Protein 1H3D (pdb70)

Foldseek 3Di:
DAAEEEEALDDFCVVVVVVLVVLLVWAWDSPDPDAWTATPPHRYIYGHHHLLCFLVCQQVVVHFKYKHKPLSNVLVCQVVVVVVDHRDWAFPWFADADKWFKFKKAFPPDDDDDDLVQAAWEEEEQRVRLVCVQVVVVVGDYHYHYDNDPRLVCCVPVNTRIYIGIDDPQVSQVVSRMGTDGTRGIMGITMMGHDDDDDDVNVVVVVSSSQSSVFQRQLQAKWKKKWACPPPCNPVLCVLAVQVPDWDQDDCHIITMGSHDDDPVSVVVCVVVPIPDMDIHHGRTDHD

Structure (mmCIF, N/CA/C/O backbone):
data_1H3D
#
_entry.id   1H3D
#
_cell.length_a   133.645
_cell.length_b   133.645
_cell.length_c   114.118
_cell.angle_alpha   90.00
_cell.angle_beta   90.00
_cell.angle_gamma   120.00
#
_symmetry.space_group_name_H-M   'H 3 2'
#
loop_
_entity.id
_entity.type
_entity.pdbx_description
1 polymer ATP-PHOSPHORIBOSYLTRANSFERASE
2 non-polymer 'ADENOSINE MONOPHOSPHATE'
3 non-polymer 'L(+)-TARTARIC ACID'
#
loop_
_atom_site.group_PDB
_atom_site.id
_atom_site.type_symbol
_atom_site.label_atom_id
_atom_site.label_alt_id
_atom_site.label_comp_id
_atom_site.label_asym_id
_atom_site.label_entity_id
_atom_site.label_seq_id
_atom_site.pdbx_PDB_ins_code
_atom_site.Cartn_x
_atom_site.Cartn_y
_atom_site.Cartn_z
_atom_site.occupancy
_atom_site.B_iso_or_equiv
_atom_site.auth_seq_id
_atom_site.auth_comp_id
_atom_site.auth_asym_id
_atom_site.auth_atom_id
_atom_site.pdbx_PDB_model_num
ATOM 1 N N . THR A 1 5 ? 36.507 13.091 55.706 1.00 53.90 5 THR A N 1
ATOM 2 C CA . THR A 1 5 ? 37.972 12.934 55.513 1.00 53.78 5 THR A CA 1
ATOM 3 C C . THR A 1 5 ? 38.776 13.778 56.519 1.00 53.10 5 THR A C 1
ATOM 4 O O . THR A 1 5 ? 38.425 13.869 57.687 1.00 53.49 5 THR A O 1
ATOM 8 N N . ARG A 1 6 ? 39.861 14.388 56.067 1.00 51.87 6 ARG A N 1
ATOM 9 C CA . ARG A 1 6 ? 40.660 15.219 56.941 1.00 50.60 6 ARG A CA 1
ATOM 10 C C . ARG A 1 6 ? 40.426 16.720 56.700 1.00 49.96 6 ARG A C 1
ATOM 11 O O . ARG A 1 6 ? 39.681 17.114 55.803 1.00 49.35 6 ARG A O 1
ATOM 19 N N . LEU A 1 7 ? 41.082 17.539 57.518 1.00 49.10 7 LEU A N 1
ATOM 20 C CA . LEU A 1 7 ? 40.943 18.989 57.497 1.00 48.55 7 LEU A CA 1
ATOM 21 C C . LEU A 1 7 ? 41.371 19.631 56.180 1.00 48.01 7 LEU A C 1
ATOM 22 O O . LEU A 1 7 ? 42.420 19.285 55.625 1.00 48.28 7 LEU A O 1
ATOM 27 N N . ARG A 1 8 ? 40.569 20.588 55.717 1.00 46.61 8 ARG A N 1
ATOM 28 C CA . ARG A 1 8 ? 40.761 21.258 54.437 1.00 45.47 8 ARG A CA 1
ATOM 29 C C . ARG A 1 8 ? 40.863 22.792 54.573 1.00 45.10 8 ARG A C 1
ATOM 30 O O . ARG A 1 8 ? 39.852 23.471 54.841 1.00 45.08 8 ARG A O 1
ATOM 38 N N . ILE A 1 9 ? 42.054 23.345 54.351 1.00 44.14 9 ILE A N 1
ATOM 39 C CA . ILE A 1 9 ? 42.249 24.785 54.482 1.00 42.89 9 ILE A CA 1
ATOM 40 C C . ILE A 1 9 ? 42.601 25.434 53.155 1.00 42.49 9 ILE A C 1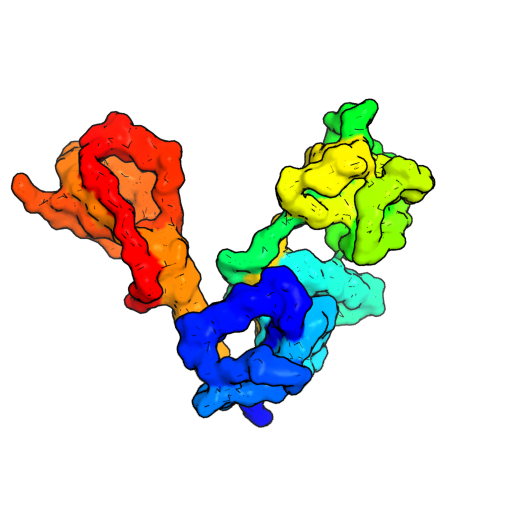
ATOM 41 O O . ILE A 1 9 ? 43.614 25.073 52.532 1.00 42.30 9 ILE A O 1
ATOM 46 N N . ALA A 1 10 ? 41.784 26.409 52.751 1.00 40.96 10 ALA A N 1
ATOM 47 C CA . ALA A 1 10 ? 41.968 27.127 51.498 1.00 40.28 10 ALA A CA 1
ATOM 48 C C . ALA A 1 10 ? 42.907 28.305 51.581 1.00 39.52 10 ALA A C 1
ATOM 49 O O . ALA A 1 10 ? 42.740 29.131 52.419 1.00 39.14 10 ALA A O 1
ATOM 51 N N . MET A 1 11 ? 43.887 28.404 50.693 1.00 39.63 11 MET A N 1
ATOM 52 C CA . MET A 1 11 ? 44.756 29.597 50.703 1.00 41.04 11 MET A CA 1
ATOM 53 C C . MET A 1 11 ? 45.146 30.077 49.294 1.00 39.74 11 MET A C 1
ATOM 54 O O . MET A 1 11 ? 45.161 29.294 48.356 1.00 38.57 11 MET A O 1
ATOM 59 N N . GLN A 1 12 ? 45.445 31.369 49.176 1.00 39.62 12 GLN A N 1
ATOM 60 C CA . GLN A 1 12 ? 45.760 31.974 47.876 1.00 40.26 12 GLN A CA 1
ATOM 61 C C . GLN A 1 12 ? 46.944 31.306 47.245 1.00 40.12 12 GLN A C 1
ATOM 62 O O . GLN A 1 12 ? 47.948 31.131 47.882 1.00 40.33 12 GLN A O 1
ATOM 68 N N . LYS A 1 13 ? 46.823 30.916 45.989 1.00 40.70 13 LYS A N 1
ATOM 69 C CA . LYS A 1 13 ? 47.949 30.238 45.365 1.00 41.25 13 LYS A CA 1
ATOM 70 C C . LYS A 1 13 ? 49.104 31.193 45.082 1.00 41.34 13 LYS A C 1
ATOM 71 O O . LYS A 1 13 ? 50.205 30.899 45.318 1.00 40.15 13 LYS A O 1
ATOM 77 N N . SER A 1 14 ? 48.817 32.394 44.637 1.00 43.65 14 SER A N 1
ATOM 78 C CA . SER A 1 14 ? 49.887 33.287 44.308 1.00 43.72 14 SER A CA 1
ATOM 79 C C . SER A 1 14 ? 49.352 34.706 44.340 1.00 43.96 14 SER A C 1
ATOM 80 O O . SER A 1 14 ? 48.426 35.048 43.646 1.00 43.99 14 SER A O 1
ATOM 83 N N . GLY A 1 15 ? 49.945 35.535 45.170 1.00 44.75 15 GLY A N 1
ATOM 84 C CA . GLY A 1 15 ? 49.569 36.932 45.212 1.00 45.54 15 GLY A CA 1
ATOM 85 C C . GLY A 1 15 ? 50.003 37.635 46.487 1.00 46.25 15 GLY A C 1
ATOM 86 O O . GLY A 1 15 ? 51.080 37.417 47.046 1.00 44.82 15 GLY A O 1
ATOM 87 N N . ARG A 1 16 ? 49.119 38.467 47.001 1.00 47.41 16 ARG A N 1
ATOM 88 C CA . ARG A 1 16 ? 49.526 39.227 48.151 1.00 48.12 16 ARG A CA 1
ATOM 89 C C . ARG A 1 16 ? 49.545 38.497 49.495 1.00 48.20 16 ARG A C 1
ATOM 90 O O . ARG A 1 16 ? 50.396 38.786 50.309 1.00 50.11 16 ARG A O 1
ATOM 98 N N . LEU A 1 17 ? 48.731 37.476 49.677 1.00 47.28 17 LEU A N 1
ATOM 99 C CA . LEU A 1 17 ? 48.684 36.777 50.949 1.00 47.05 17 LEU A CA 1
ATOM 100 C C . LEU A 1 17 ? 49.414 35.432 50.976 1.00 46.16 17 LEU A C 1
ATOM 101 O O . LEU A 1 17 ? 49.594 34.848 52.037 1.00 45.37 17 LEU A O 1
ATOM 106 N N . SER A 1 18 ? 49.757 34.905 49.809 1.00 46.01 18 SER A N 1
ATOM 107 C CA . SER A 1 18 ? 50.404 33.586 49.720 1.00 45.47 18 SER A CA 1
ATOM 108 C C . SER A 1 18 ? 51.662 33.442 50.529 1.00 44.48 18 SER A C 1
ATOM 109 O O . SER A 1 18 ? 51.780 32.521 51.340 1.00 44.61 18 SER A O 1
ATOM 112 N N . ASP A 1 19 ? 52.634 34.304 50.324 1.00 43.69 19 ASP A N 1
ATOM 113 C CA . ASP A 1 19 ? 53.808 34.118 51.160 1.00 42.92 19 ASP A CA 1
ATOM 114 C C . ASP A 1 19 ? 53.435 34.141 52.634 1.00 41.97 19 ASP A C 1
ATOM 115 O O . ASP A 1 19 ? 53.788 33.226 53.361 1.00 43.24 19 ASP A O 1
ATOM 120 N N . ASP A 1 20 ? 52.681 35.126 53.094 1.00 40.47 20 ASP A N 1
ATOM 121 C CA . ASP A 1 20 ? 52.344 35.146 54.514 1.00 39.50 20 ASP A CA 1
ATOM 122 C C . ASP A 1 20 ? 51.510 33.965 54.989 1.00 39.65 20 ASP A C 1
ATOM 123 O O . ASP A 1 20 ? 51.640 33.514 56.096 1.00 39.96 20 ASP A O 1
ATOM 128 N N . SER A 1 21 ? 50.604 33.470 54.185 1.00 40.06 21 SER A N 1
ATOM 129 C CA . SER A 1 21 ? 49.850 32.349 54.644 1.00 40.07 21 SER A CA 1
ATOM 130 C C . SER A 1 21 ? 50.744 31.164 54.669 1.00 41.60 21 SER A C 1
ATOM 131 O O . SER A 1 21 ? 50.656 30.356 55.570 1.00 42.29 21 SER A O 1
ATOM 134 N N . ARG A 1 22 ? 51.574 31.007 53.652 1.00 42.83 22 ARG A N 1
ATOM 135 C CA . ARG A 1 22 ? 52.427 29.847 53.635 1.00 44.41 22 ARG A CA 1
ATOM 136 C C . ARG A 1 22 ? 53.225 29.913 54.909 1.00 45.00 22 ARG A C 1
ATOM 137 O O . ARG A 1 22 ? 53.398 28.937 55.621 1.00 45.99 22 ARG A O 1
ATOM 139 N N . GLU A 1 23 ? 53.724 31.086 55.214 1.00 45.15 23 GLU A N 1
ATOM 140 C CA . GLU A 1 23 ? 54.540 31.195 56.388 1.00 45.65 23 GLU A CA 1
ATOM 141 C C . GLU A 1 23 ? 53.891 30.899 57.757 1.00 46.04 23 GLU A C 1
ATOM 142 O O . GLU A 1 23 ? 54.541 30.346 58.646 1.00 46.23 23 GLU A O 1
ATOM 148 N N . LEU A 1 24 ? 52.649 31.321 57.958 1.00 46.08 24 LEU A N 1
ATOM 149 C CA . LEU A 1 24 ? 51.990 31.091 59.211 1.00 46.56 24 LEU A CA 1
ATOM 150 C C . LEU A 1 24 ? 51.949 29.617 59.513 1.00 47.34 24 LEU A C 1
ATOM 151 O O . LEU A 1 24 ? 52.349 29.183 60.580 1.00 47.55 24 LEU A O 1
ATOM 156 N N . LEU A 1 25 ? 51.494 28.822 58.568 1.00 48.07 25 LEU A N 1
ATOM 157 C CA . LEU A 1 25 ? 51.262 27.428 58.901 1.00 48.94 25 LEU A CA 1
ATOM 158 C C . LEU A 1 25 ? 52.539 26.715 59.192 1.00 49.22 25 LEU A C 1
ATOM 159 O O . LEU A 1 25 ? 52.576 25.816 60.021 1.00 49.13 25 LEU A O 1
ATOM 164 N N . ALA A 1 26 ? 53.582 27.100 58.476 1.00 50.08 26 ALA A N 1
ATOM 165 C CA . ALA A 1 26 ? 54.901 26.562 58.751 1.00 50.75 26 ALA A CA 1
ATOM 166 C C . ALA A 1 26 ? 55.179 26.905 60.193 1.00 51.28 26 ALA A C 1
ATOM 167 O O . ALA A 1 26 ? 55.377 26.030 61.019 1.00 51.77 26 ALA A O 1
ATOM 169 N N . ARG A 1 27 ? 55.133 28.194 60.496 1.00 52.18 27 ARG A N 1
ATOM 170 C CA . ARG A 1 27 ? 55.359 28.674 61.843 1.00 52.57 27 ARG A CA 1
ATOM 171 C C . ARG A 1 27 ? 54.450 27.988 62.845 1.00 52.79 27 ARG A C 1
ATOM 172 O O . ARG A 1 27 ? 54.757 27.943 64.014 1.00 52.85 27 ARG A O 1
ATOM 180 N N . CYS A 1 28 ? 53.333 27.436 62.404 1.00 53.42 28 CYS A N 1
ATOM 181 C CA . CYS A 1 28 ? 52.470 26.750 63.352 1.00 54.23 28 CYS A CA 1
ATOM 182 C C . CYS A 1 28 ? 52.831 25.297 63.443 1.00 54.69 28 CYS A C 1
ATOM 183 O O . CYS A 1 28 ? 52.187 24.531 64.161 1.00 54.59 28 CYS A O 1
ATOM 186 N N . GLY A 1 29 ? 53.874 24.925 62.714 1.00 55.23 29 GLY A N 1
ATOM 187 C CA . GLY A 1 29 ? 54.365 23.571 62.752 1.00 56.13 29 GLY A CA 1
ATOM 188 C C . GLY A 1 29 ? 53.682 22.729 61.721 1.00 56.83 29 GLY A C 1
ATOM 189 O O . GLY A 1 29 ? 53.256 21.624 61.990 1.00 57.04 29 GLY A O 1
ATOM 190 N N . ILE A 1 30 ? 53.587 23.259 60.518 1.00 57.93 30 ILE A N 1
ATOM 191 C CA . ILE A 1 30 ? 52.943 22.539 59.435 1.00 58.78 30 ILE A CA 1
ATOM 192 C C . ILE A 1 30 ? 53.884 22.174 58.273 1.00 60.10 30 ILE A C 1
ATOM 193 O O . ILE A 1 30 ? 54.225 22.995 57.412 1.00 59.93 30 ILE A O 1
ATOM 198 N N . LYS A 1 31 ? 54.310 20.924 58.259 1.00 61.78 31 LYS A N 1
ATOM 199 C CA . LYS A 1 31 ? 55.182 20.480 57.202 1.00 63.88 31 LYS A CA 1
ATOM 200 C C . LYS A 1 31 ? 54.337 20.212 55.967 1.00 65.28 31 LYS A C 1
ATOM 201 O O . LYS A 1 31 ? 53.333 19.502 56.026 1.00 65.33 31 LYS A O 1
ATOM 203 N N . ILE A 1 32 ? 54.740 20.800 54.850 1.00 67.03 32 ILE A N 1
ATOM 204 C CA . ILE A 1 32 ? 54.026 20.617 53.607 1.00 68.90 32 ILE A CA 1
ATOM 205 C C . ILE A 1 32 ? 54.836 21.250 52.491 1.00 70.07 32 ILE A C 1
ATOM 206 O O . ILE A 1 32 ? 55.516 22.244 52.713 1.00 70.05 32 ILE A O 1
ATOM 211 N N . ASN A 1 33 ? 54.748 20.694 51.288 1.00 71.80 33 ASN A N 1
ATOM 212 C CA . ASN A 1 33 ? 55.509 21.215 50.157 1.00 73.67 33 ASN A CA 1
ATOM 213 C C . ASN A 1 33 ? 54.665 22.115 49.248 1.00 75.38 33 ASN A C 1
ATOM 214 O O . ASN A 1 33 ? 53.596 21.708 48.790 1.00 75.70 33 ASN A O 1
ATOM 219 N N . LEU A 1 34 ? 55.140 23.335 48.990 1.00 77.29 34 LEU A N 1
ATOM 220 C CA . LEU A 1 34 ? 54.442 24.241 48.069 1.00 79.43 34 LEU A CA 1
ATOM 221 C C . LEU A 1 34 ? 55.251 24.516 46.812 1.00 80.15 34 LEU A C 1
ATOM 222 O O . LEU A 1 34 ? 54.896 25.378 45.995 1.00 80.74 34 LEU A O 1
ATOM 227 N N . HIS A 1 35 ? 56.343 23.785 46.668 1.00 80.62 35 HIS A N 1
ATOM 228 C CA . HIS A 1 35 ? 57.153 23.878 45.471 1.00 81.06 35 HIS A CA 1
ATOM 229 C C . HIS A 1 35 ? 56.834 22.625 44.673 1.00 79.66 35 HIS A C 1
ATOM 230 O O . HIS A 1 35 ? 57.446 21.563 44.778 1.00 79.85 35 HIS A O 1
ATOM 237 N N . THR A 1 36 ? 55.766 22.820 43.909 1.00 78.04 36 THR A N 1
ATOM 238 C CA . THR A 1 36 ? 55.011 21.803 43.219 1.00 75.99 36 THR A CA 1
ATOM 239 C C . THR A 1 36 ? 54.016 22.591 42.380 1.00 74.86 36 THR A C 1
ATOM 240 O O . THR A 1 36 ? 53.708 23.748 42.687 1.00 74.72 36 THR A O 1
ATOM 244 N N . GLN A 1 37 ? 53.493 21.989 41.325 1.00 72.98 37 GLN A N 1
ATOM 245 C CA . GLN A 1 37 ? 52.525 22.706 40.514 1.00 70.94 37 GLN A CA 1
ATOM 246 C C . GLN A 1 37 ? 51.143 22.208 40.899 1.00 68.94 37 GLN A C 1
ATOM 247 O O . GLN A 1 37 ? 50.114 22.706 40.435 1.00 68.63 37 GLN A O 1
ATOM 253 N N . ARG A 1 38 ? 51.154 21.234 41.798 1.00 66.37 38 ARG A N 1
ATOM 254 C CA . ARG A 1 38 ? 49.948 20.607 42.259 1.00 64.30 38 ARG A CA 1
ATOM 255 C C . ARG A 1 38 ? 49.219 21.540 43.189 1.00 62.65 38 ARG A C 1
ATOM 256 O O . ARG A 1 38 ? 49.830 22.268 43.976 1.00 62.00 38 ARG A O 1
ATOM 264 N N . LEU A 1 39 ? 47.898 21.508 43.120 1.00 60.63 39 LEU A N 1
ATOM 265 C CA . LEU A 1 39 ? 47.134 22.504 43.839 1.00 58.60 39 LEU A CA 1
ATOM 266 C C . LEU A 1 39 ? 46.429 22.057 45.098 1.00 57.88 39 LEU A C 1
ATOM 267 O O . LEU A 1 39 ? 45.983 22.889 45.862 1.00 57.82 39 LEU A O 1
ATOM 272 N N . ILE A 1 40 ? 46.371 20.757 45.349 1.00 57.23 40 ILE A N 1
ATOM 273 C CA . ILE A 1 40 ? 45.750 20.281 46.571 1.00 56.57 40 ILE A CA 1
ATOM 274 C C . ILE A 1 40 ? 46.698 19.445 47.410 1.00 56.57 40 ILE A C 1
ATOM 275 O O . ILE A 1 40 ? 46.592 18.234 47.436 1.00 57.19 40 ILE A O 1
ATOM 280 N N . ALA A 1 41 ? 47.595 20.095 48.142 1.00 56.27 41 ALA A N 1
ATOM 281 C CA . ALA A 1 41 ? 48.652 19.403 48.886 1.00 55.71 41 ALA A CA 1
ATOM 282 C C . ALA A 1 41 ? 48.305 18.834 50.252 1.00 55.69 41 ALA A C 1
ATOM 283 O O . ALA A 1 41 ? 47.725 19.515 51.082 1.00 55.15 41 ALA A O 1
ATOM 285 N N . MET A 1 42 ? 48.725 17.589 50.487 1.00 56.29 42 MET A N 1
ATOM 286 C CA . MET A 1 42 ? 48.593 16.944 51.792 1.00 56.20 42 MET A CA 1
ATOM 287 C C . MET A 1 42 ? 49.786 17.315 52.643 1.00 55.71 42 MET A C 1
ATOM 288 O O . MET A 1 42 ? 50.909 17.300 52.160 1.00 55.74 42 MET A O 1
ATOM 293 N N . ALA A 1 43 ? 49.541 17.653 53.904 1.00 55.64 43 ALA A N 1
ATOM 294 C CA . ALA A 1 43 ? 50.594 18.047 54.835 1.00 55.56 43 ALA A CA 1
ATOM 295 C C . ALA A 1 43 ? 51.286 16.800 55.324 1.00 56.01 43 ALA A C 1
ATOM 296 O O . ALA A 1 43 ? 50.628 15.845 55.738 1.00 55.92 43 ALA A O 1
ATOM 298 N N . GLU A 1 44 ? 52.617 16.830 55.308 1.00 56.54 44 GLU A N 1
ATOM 299 C CA . GLU A 1 44 ? 53.450 15.647 55.578 1.00 56.94 44 GLU A CA 1
ATOM 300 C C . GLU A 1 44 ? 53.317 14.919 56.926 1.00 56.46 44 GLU A C 1
ATOM 301 O O . GLU A 1 44 ? 53.891 13.856 57.098 1.00 56.29 44 GLU A O 1
ATOM 307 N N . ASN A 1 45 ? 52.556 15.470 57.862 1.00 56.12 45 ASN A N 1
ATOM 308 C CA . ASN A 1 45 ? 52.356 14.810 59.150 1.00 55.81 45 ASN A CA 1
ATOM 309 C C . ASN A 1 45 ? 50.948 14.959 59.693 1.00 55.01 45 ASN A C 1
ATOM 310 O O . ASN A 1 45 ? 50.244 13.965 59.898 1.00 55.15 45 ASN A O 1
ATOM 315 N N . MET A 1 46 ? 50.551 16.207 59.938 1.00 53.54 46 MET A N 1
ATOM 316 C CA . MET A 1 46 ? 49.231 16.499 60.432 1.00 51.62 46 MET A CA 1
ATOM 317 C C . MET A 1 46 ? 48.287 16.143 59.315 1.00 50.03 46 MET A C 1
ATOM 318 O O . MET A 1 46 ? 48.628 16.272 58.146 1.00 50.09 46 MET A O 1
ATOM 323 N N . PRO A 1 47 ? 47.093 15.699 59.655 1.00 48.38 47 PRO A N 1
ATOM 324 C CA . PRO A 1 47 ? 46.153 15.251 58.631 1.00 47.22 47 PRO A CA 1
ATOM 325 C C . PRO A 1 47 ? 45.520 16.465 57.978 1.00 45.89 47 PRO A C 1
ATOM 326 O O . PRO A 1 47 ? 44.332 16.711 58.166 1.00 45.19 47 PRO A O 1
ATOM 330 N N . ILE A 1 48 ? 46.306 17.209 57.213 1.00 44.75 48 ILE A N 1
ATOM 331 C CA . ILE A 1 48 ? 45.806 18.455 56.640 1.00 43.99 48 ILE A CA 1
ATOM 332 C C . ILE A 1 48 ? 45.950 18.637 55.123 1.00 43.12 48 ILE A C 1
ATOM 333 O O . ILE A 1 48 ? 47.008 18.428 54.559 1.00 42.84 48 ILE A O 1
ATOM 338 N N . ASP A 1 49 ? 44.869 19.054 54.478 1.00 42.43 49 ASP A N 1
ATOM 339 C CA . ASP A 1 49 ? 44.878 19.342 53.047 1.00 41.68 49 ASP A CA 1
ATOM 340 C C . ASP A 1 49 ? 44.918 20.825 52.739 1.00 41.03 49 ASP A C 1
ATOM 341 O O . ASP A 1 49 ? 44.065 21.581 53.176 1.00 41.75 49 ASP A O 1
ATOM 346 N N . ILE A 1 50 ? 45.899 21.264 51.988 1.00 40.34 50 ILE A N 1
ATOM 347 C CA . ILE A 1 50 ? 45.895 22.659 51.627 1.00 40.56 50 ILE A CA 1
ATOM 348 C C . ILE A 1 50 ? 45.578 22.831 50.152 1.00 40.22 50 ILE A C 1
ATOM 349 O O . ILE A 1 50 ? 46.294 22.304 49.291 1.00 40.43 50 ILE A O 1
ATOM 354 N N . LEU A 1 51 ? 44.506 23.574 49.872 1.00 39.82 51 LEU A N 1
ATOM 355 C CA . LEU A 1 51 ? 44.063 23.818 48.499 1.00 39.15 51 LEU A CA 1
ATOM 356 C C . LEU A 1 51 ? 44.576 25.188 48.055 1.00 38.31 51 LEU A C 1
ATOM 357 O O . LEU A 1 51 ? 44.192 26.202 48.635 1.00 38.18 51 LEU A O 1
ATOM 362 N N . ARG A 1 52 ? 45.418 25.232 47.033 1.00 37.34 52 ARG A N 1
ATOM 363 C CA . ARG A 1 52 ? 45.969 26.516 46.641 1.00 38.23 52 ARG A CA 1
ATOM 364 C C . ARG A 1 52 ? 45.089 27.081 45.566 1.00 37.66 52 ARG A C 1
ATOM 365 O O . ARG A 1 52 ? 45.101 26.590 44.444 1.00 37.59 52 ARG A O 1
ATOM 373 N N . VAL A 1 53 ? 44.360 28.137 45.893 1.00 36.89 53 VAL A N 1
ATOM 374 C CA . VAL A 1 53 ? 43.374 28.632 44.965 1.00 36.43 53 VAL A CA 1
ATOM 375 C C . VAL A 1 53 ? 43.408 30.154 44.749 1.00 37.00 53 VAL A C 1
ATOM 376 O O . VAL A 1 53 ? 44.243 30.849 45.278 1.00 36.43 53 VAL A O 1
ATOM 380 N N . ARG A 1 54 ? 42.507 30.663 43.935 1.00 38.00 54 ARG A N 1
ATOM 381 C CA . ARG A 1 54 ? 42.441 32.080 43.689 1.00 38.89 54 ARG A CA 1
ATOM 382 C C . ARG A 1 54 ? 41.689 32.730 44.824 1.00 39.46 54 ARG A C 1
ATOM 383 O O . ARG A 1 54 ? 40.633 32.268 45.231 1.00 38.45 54 ARG A O 1
ATOM 391 N N . ASP A 1 55 ? 42.263 33.814 45.336 1.00 40.28 55 ASP A N 1
ATOM 392 C CA . ASP A 1 55 ? 41.713 34.505 46.488 1.00 40.70 55 ASP A CA 1
ATOM 393 C C . ASP A 1 55 ? 40.289 34.801 46.273 1.00 40.49 55 ASP A C 1
ATOM 394 O O . ASP A 1 55 ? 39.483 34.618 47.157 1.00 42.05 55 ASP A O 1
ATOM 399 N N . ASP A 1 56 ? 39.968 35.244 45.081 1.00 40.79 56 ASP A N 1
ATOM 400 C CA . ASP A 1 56 ? 38.585 35.477 44.718 1.00 40.87 56 ASP A CA 1
ATOM 401 C C . ASP A 1 56 ? 37.635 34.337 44.996 1.00 39.77 56 ASP A C 1
ATOM 402 O O . ASP A 1 56 ? 36.472 34.552 45.150 1.00 40.93 56 ASP A O 1
ATOM 407 N N . ASP A 1 57 ? 38.117 33.122 45.030 1.00 38.74 57 ASP A N 1
ATOM 408 C CA . ASP A 1 57 ? 37.249 32.014 45.222 1.00 38.31 57 ASP A CA 1
ATOM 409 C C . ASP A 1 57 ? 37.142 31.532 46.644 1.00 38.64 57 ASP A C 1
ATOM 410 O O . ASP A 1 57 ? 36.285 30.711 46.955 1.00 39.01 57 ASP A O 1
ATOM 415 N N . ILE A 1 58 ? 37.914 32.116 47.546 1.00 38.85 58 ILE A N 1
ATOM 416 C CA . ILE A 1 58 ? 37.941 31.566 48.888 1.00 38.88 58 ILE A CA 1
ATOM 417 C C . ILE A 1 58 ? 36.659 31.718 49.699 1.00 38.06 58 ILE A C 1
ATOM 418 O O . ILE A 1 58 ? 36.170 30.738 50.249 1.00 37.77 58 ILE A O 1
ATOM 423 N N . PRO A 1 59 ? 36.105 32.928 49.758 1.00 37.57 59 PRO A N 1
ATOM 424 C CA . PRO A 1 59 ? 34.888 33.181 50.540 1.00 36.32 59 PRO A CA 1
ATOM 425 C C . PRO A 1 59 ? 33.848 32.137 50.224 1.00 36.28 59 PRO A C 1
ATOM 426 O O . PRO A 1 59 ? 33.386 31.384 51.093 1.00 35.44 59 PRO A O 1
ATOM 430 N N . GLY A 1 60 ? 33.504 32.068 48.948 1.00 36.42 60 GLY A N 1
ATOM 431 C CA . GLY A 1 60 ? 32.565 31.058 48.484 1.00 36.83 60 GLY A CA 1
ATOM 432 C C . GLY A 1 60 ? 32.885 29.601 48.842 1.00 37.04 60 GLY A C 1
ATOM 433 O O . GLY A 1 60 ? 31.993 28.891 49.362 1.00 36.68 60 GLY A O 1
ATOM 434 N N . LEU A 1 61 ? 34.101 29.124 48.553 1.00 36.30 61 LEU A N 1
ATOM 435 C CA . LEU A 1 61 ? 34.456 27.778 48.995 1.00 36.47 61 LEU A CA 1
ATOM 436 C C . LEU A 1 61 ? 34.052 27.595 50.457 1.00 37.70 61 LEU A C 1
ATOM 437 O O . LEU A 1 61 ? 33.387 26.614 50.863 1.00 37.37 61 LEU A O 1
ATOM 442 N N . VAL A 1 62 ? 34.453 28.562 51.265 1.00 38.88 62 VAL A N 1
ATOM 443 C CA . VAL A 1 62 ? 34.076 28.506 52.658 1.00 39.34 62 VAL A CA 1
ATOM 444 C C . VAL A 1 62 ? 32.567 28.588 52.845 1.00 39.25 62 VAL A C 1
ATOM 445 O O . VAL A 1 62 ? 31.998 27.791 53.561 1.00 40.01 62 VAL A O 1
ATOM 449 N N . MET A 1 63 ? 31.911 29.525 52.182 1.00 38.81 63 MET A N 1
ATOM 450 C CA . MET A 1 63 ? 30.476 29.650 52.373 1.00 38.51 63 MET A CA 1
ATOM 451 C C . MET A 1 63 ? 29.690 28.469 51.815 1.00 38.22 63 MET A C 1
ATOM 452 O O . MET A 1 63 ? 28.527 28.356 52.087 1.00 38.69 63 MET A O 1
ATOM 457 N N . ASP A 1 64 ? 30.283 27.622 50.995 1.00 38.06 64 ASP A N 1
ATOM 458 C CA . ASP A 1 64 ? 29.540 26.481 50.495 1.00 38.50 64 ASP A CA 1
ATOM 459 C C . ASP A 1 64 ? 29.957 25.199 51.272 1.00 39.23 64 ASP A C 1
ATOM 460 O O . ASP A 1 64 ? 29.471 24.080 51.009 1.00 38.93 64 ASP A O 1
ATOM 465 N N . GLY A 1 65 ? 30.859 25.373 52.237 1.00 39.63 65 GLY A N 1
ATOM 466 C CA . GLY A 1 65 ? 31.322 24.269 53.070 1.00 40.07 65 GLY A CA 1
ATOM 467 C C . GLY A 1 65 ? 32.171 23.240 52.331 1.00 40.02 65 GLY A C 1
ATOM 468 O O . GLY A 1 65 ? 32.382 22.117 52.783 1.00 39.28 65 GLY A O 1
ATOM 469 N N . VAL A 1 66 ? 32.680 23.646 51.182 1.00 40.09 66 VAL A N 1
ATOM 470 C CA . VAL A 1 66 ? 33.468 22.762 50.359 1.00 39.65 66 VAL A CA 1
ATOM 471 C C . VAL A 1 66 ? 34.898 22.656 50.842 1.00 39.18 66 VAL A C 1
ATOM 472 O O . VAL A 1 66 ? 35.684 21.886 50.309 1.00 39.20 66 VAL A O 1
ATOM 476 N N . VAL A 1 67 ? 35.219 23.446 51.853 1.00 38.54 67 VAL A N 1
ATOM 477 C CA . VAL A 1 67 ? 36.487 23.367 52.561 1.00 38.25 67 VAL A CA 1
ATOM 478 C C . VAL A 1 67 ? 36.126 23.738 54.007 1.00 38.02 67 VAL A C 1
ATOM 479 O O . VAL A 1 67 ? 35.031 24.287 54.232 1.00 36.92 67 VAL A O 1
ATOM 483 N N . ASP A 1 68 ? 36.994 23.473 54.991 1.00 37.51 68 ASP A N 1
ATOM 484 C CA . ASP A 1 68 ? 36.610 23.861 56.356 1.00 37.78 68 ASP A CA 1
ATOM 485 C C . ASP A 1 68 ? 37.189 25.179 56.841 1.00 37.65 68 ASP A C 1
ATOM 486 O O . ASP A 1 68 ? 36.548 25.876 57.635 1.00 37.53 68 ASP A O 1
ATOM 491 N N . LEU A 1 69 ? 38.378 25.524 56.369 1.00 37.37 69 LEU A N 1
ATOM 492 C CA . LEU A 1 69 ? 38.998 26.771 56.784 1.00 37.72 69 LEU A CA 1
ATOM 493 C C . LEU A 1 69 ? 39.588 27.493 55.609 1.00 38.72 69 LEU A C 1
ATOM 494 O O . LEU A 1 69 ? 40.003 26.874 54.646 1.00 39.33 69 LEU A O 1
ATOM 499 N N . GLY A 1 70 ? 39.631 28.819 55.701 1.00 40.08 70 GLY A N 1
ATOM 500 C CA . GLY A 1 70 ? 40.154 29.662 54.633 1.00 39.66 70 GLY A CA 1
ATOM 501 C C . GLY A 1 70 ? 40.906 30.866 55.170 1.00 39.71 70 GLY A C 1
ATOM 502 O O . GLY A 1 70 ? 40.584 31.379 56.249 1.00 40.48 70 GLY A O 1
ATOM 503 N N . ILE A 1 71 ? 41.939 31.296 54.446 1.00 39.52 71 ILE A N 1
ATOM 504 C CA . ILE A 1 71 ? 42.673 32.513 54.799 1.00 38.79 71 ILE A CA 1
ATOM 505 C C . ILE A 1 71 ? 42.427 33.458 53.658 1.00 38.70 71 ILE A C 1
ATOM 506 O O . ILE A 1 71 ? 42.766 33.144 52.550 1.00 39.92 71 ILE A O 1
ATOM 511 N N . ILE A 1 72 ? 41.812 34.592 53.927 1.00 37.88 72 ILE A N 1
ATOM 512 C CA . ILE A 1 72 ? 41.399 35.501 52.882 1.00 37.42 72 ILE A CA 1
ATOM 513 C C . ILE A 1 72 ? 41.263 36.850 53.528 1.00 37.87 72 ILE A C 1
ATOM 514 O O . ILE A 1 72 ? 40.986 36.936 54.739 1.00 39.43 72 ILE A O 1
ATOM 519 N N . GLY A 1 73 ? 41.459 37.899 52.740 1.00 36.86 73 GLY A N 1
ATOM 520 C CA . GLY A 1 73 ? 41.388 39.265 53.219 1.00 35.66 73 GLY A CA 1
ATOM 521 C C . GLY A 1 73 ? 39.970 39.793 53.352 1.00 35.58 73 GLY A C 1
ATOM 522 O O . GLY A 1 73 ? 39.103 39.497 52.548 1.00 35.53 73 GLY A O 1
ATOM 523 N N . GLU A 1 74 ? 39.757 40.613 54.367 1.00 35.00 74 GLU A N 1
ATOM 524 C CA . GLU A 1 74 ? 38.453 41.131 54.695 1.00 35.47 74 GLU A CA 1
ATOM 525 C C . GLU A 1 74 ? 37.705 41.745 53.525 1.00 35.60 74 GLU A C 1
ATOM 526 O O . GLU A 1 74 ? 36.554 41.391 53.258 1.00 35.56 74 GLU A O 1
ATOM 532 N N . ASN A 1 75 ? 38.361 42.627 52.794 1.00 35.59 75 ASN A N 1
ATOM 533 C CA . ASN A 1 75 ? 37.659 43.221 51.681 1.00 35.47 75 ASN A CA 1
ATOM 534 C C . ASN A 1 75 ? 37.054 42.170 50.721 1.00 34.74 75 ASN A C 1
ATOM 535 O O . ASN A 1 75 ? 35.879 42.172 50.488 1.00 35.15 75 ASN A O 1
ATOM 540 N N . VAL A 1 76 ? 37.839 41.238 50.227 1.00 34.91 76 VAL A N 1
ATOM 541 C CA . VAL A 1 76 ? 37.332 40.228 49.302 1.00 34.95 76 VAL A CA 1
ATOM 542 C C . VAL A 1 76 ? 36.163 39.391 49.828 1.00 35.71 76 VAL A C 1
ATOM 543 O O . VAL A 1 76 ? 35.186 39.084 49.092 1.00 35.37 76 VAL A O 1
ATOM 547 N N . LEU A 1 77 ? 36.279 39.043 51.105 1.00 35.47 77 LEU A N 1
ATOM 548 C CA . LEU A 1 77 ? 35.323 38.207 51.779 1.00 35.18 77 LEU A CA 1
ATOM 549 C C . LEU A 1 77 ? 33.994 38.896 51.938 1.00 35.53 77 LEU A C 1
ATOM 550 O O . LEU A 1 77 ? 32.916 38.302 51.722 1.00 34.05 77 LEU A O 1
ATOM 555 N N . GLU A 1 78 ? 34.090 40.159 52.348 1.00 36.18 78 GLU A N 1
ATOM 556 C CA . GLU A 1 78 ? 32.928 40.979 52.659 1.00 35.90 78 GLU A CA 1
ATOM 557 C C . GLU A 1 78 ? 32.295 41.410 51.353 1.00 34.26 78 GLU A C 1
ATOM 558 O O . GLU A 1 78 ? 31.068 41.607 51.302 1.00 34.52 78 GLU A O 1
ATOM 564 N N . GLU A 1 79 ? 33.103 41.570 50.300 1.00 32.14 79 GLU A N 1
ATOM 565 C CA . GLU A 1 79 ? 32.528 41.974 49.006 1.00 31.26 79 GLU A CA 1
ATOM 566 C C . GLU A 1 79 ? 31.650 40.869 48.485 1.00 31.20 79 GLU A C 1
ATOM 567 O O . GLU A 1 79 ? 30.541 41.116 48.027 1.00 31.27 79 GLU A O 1
ATOM 573 N N . GLU A 1 80 ? 32.120 39.644 48.625 1.00 30.74 80 GLU A N 1
ATOM 574 C CA . GLU A 1 80 ? 31.397 38.509 48.107 1.00 31.27 80 GLU A CA 1
ATOM 575 C C . GLU A 1 80 ? 30.194 38.198 48.998 1.00 31.98 80 GLU A C 1
ATOM 576 O O . GLU A 1 80 ? 29.213 37.676 48.528 1.00 33.57 80 GLU A O 1
ATOM 582 N N . LEU A 1 81 ? 30.278 38.484 50.288 1.00 32.11 81 LEU A N 1
ATOM 583 C CA . LEU A 1 81 ? 29.144 38.322 51.171 1.00 31.90 81 LEU A CA 1
ATOM 584 C C . LEU A 1 81 ? 27.985 39.238 50.707 1.00 32.40 81 LEU A C 1
ATOM 585 O O . LEU A 1 81 ? 26.805 38.807 50.629 1.00 31.01 81 LEU A O 1
ATOM 590 N N . LEU A 1 82 ? 28.317 40.497 50.406 1.00 32.03 82 LEU A N 1
ATOM 591 C CA . LEU A 1 82 ? 27.298 41.445 50.003 1.00 33.01 82 LEU A CA 1
ATOM 592 C C . LEU A 1 82 ? 26.760 41.104 48.637 1.00 33.42 82 LEU A C 1
ATOM 593 O O . LEU A 1 82 ? 25.600 41.272 48.360 1.00 34.10 82 LEU A O 1
ATOM 598 N N . ASN A 1 83 ? 27.613 40.569 47.788 1.00 34.77 83 ASN A N 1
ATOM 599 C CA . ASN A 1 83 ? 27.207 40.128 46.473 1.00 35.07 83 ASN A CA 1
ATOM 600 C C . ASN A 1 83 ? 26.098 39.075 46.566 1.00 35.88 83 ASN A C 1
ATOM 601 O O . ASN A 1 83 ? 25.038 39.231 45.945 1.00 36.24 83 ASN A O 1
ATOM 606 N N . ARG A 1 84 ? 26.325 38.026 47.357 1.00 35.86 84 ARG A N 1
ATOM 607 C CA . ARG A 1 84 ? 25.340 36.972 47.470 1.00 37.09 84 ARG A CA 1
ATOM 608 C C . ARG A 1 84 ? 24.064 37.514 48.135 1.00 37.20 84 ARG A C 1
ATOM 609 O O . ARG A 1 84 ? 22.942 37.329 47.635 1.00 37.25 84 ARG A O 1
ATOM 617 N N . ARG A 1 85 ? 24.235 38.205 49.254 1.00 36.92 85 ARG A N 1
ATOM 618 C CA . ARG A 1 85 ? 23.079 38.800 49.883 1.00 36.81 85 ARG A CA 1
ATOM 619 C C . ARG A 1 85 ? 22.354 39.640 48.879 1.00 37.31 85 ARG A C 1
ATOM 620 O O . ARG A 1 85 ? 21.167 39.725 48.954 1.00 36.92 85 ARG A O 1
ATOM 628 N N . ALA A 1 86 ? 23.027 40.269 47.918 1.00 37.96 86 ALA A N 1
ATOM 629 C CA . ALA A 1 86 ? 22.191 41.046 46.995 1.00 38.84 86 ALA A CA 1
ATOM 630 C C . ALA A 1 86 ? 21.435 40.148 45.993 1.00 39.64 86 ALA A C 1
ATOM 631 O O . ALA A 1 86 ? 20.509 40.585 45.350 1.00 38.65 86 ALA A O 1
ATOM 633 N N . GLN A 1 87 ? 21.855 38.890 45.886 1.00 41.35 87 GLN A N 1
ATOM 634 C CA . GLN A 1 87 ? 21.256 37.934 44.973 1.00 42.92 87 GLN A CA 1
ATOM 635 C C . GLN A 1 87 ? 20.157 37.172 45.726 1.00 42.93 87 GLN A C 1
ATOM 636 O O . GLN A 1 87 ? 19.481 36.326 45.148 1.00 42.75 87 GLN A O 1
ATOM 642 N N . GLY A 1 88 ? 19.998 37.472 47.018 1.00 42.92 88 GLY A N 1
ATOM 643 C CA . GLY A 1 88 ? 19.000 36.827 47.856 1.00 42.30 88 GLY A CA 1
ATOM 644 C C . GLY A 1 88 ? 19.474 35.663 48.725 1.00 42.84 88 GLY A C 1
ATOM 645 O O . GLY A 1 88 ? 18.685 35.119 49.515 1.00 42.99 88 GLY A O 1
ATOM 646 N N . GLU A 1 89 ? 20.744 35.266 48.619 1.00 42.53 89 GLU A N 1
ATOM 647 C CA . GLU A 1 89 ? 21.201 34.116 49.386 1.00 42.41 89 GLU A CA 1
ATOM 648 C C . GLU A 1 89 ? 21.539 34.470 50.842 1.00 41.09 89 GLU A C 1
ATOM 649 O O . GLU A 1 89 ? 21.461 35.612 51.223 1.00 39.89 89 GLU A O 1
ATOM 655 N N . ASP A 1 90 ? 21.872 33.471 51.656 1.00 41.25 90 ASP A N 1
ATOM 656 C CA . ASP A 1 90 ? 22.235 33.676 53.070 1.00 42.10 90 ASP A CA 1
ATOM 657 C C . ASP A 1 90 ? 23.579 32.995 53.439 1.00 42.44 90 ASP A C 1
ATOM 658 O O . ASP A 1 90 ? 23.648 32.141 54.336 1.00 41.86 90 ASP A O 1
ATOM 663 N N . PRO A 1 91 ? 24.646 33.390 52.759 1.00 42.77 91 PRO A N 1
ATOM 664 C CA . PRO A 1 91 ? 25.964 32.804 53.003 1.00 42.83 91 PRO A CA 1
ATOM 665 C C . PRO A 1 91 ? 26.263 32.858 54.493 1.00 42.75 91 PRO A C 1
ATOM 666 O O . PRO A 1 91 ? 25.953 33.860 55.126 1.00 41.83 91 PRO A O 1
ATOM 670 N N . ARG A 1 92 ? 26.856 31.803 55.050 1.00 42.96 92 ARG A N 1
ATOM 671 C CA . ARG A 1 92 ? 27.135 31.774 56.482 1.00 43.03 92 ARG A CA 1
ATOM 672 C C . ARG A 1 92 ? 28.582 31.389 56.800 1.00 42.88 92 ARG A C 1
ATOM 673 O O . ARG A 1 92 ? 29.165 30.557 56.125 1.00 43.84 92 ARG A O 1
ATOM 675 N N . TYR A 1 93 ? 29.193 32.017 57.794 1.00 42.31 93 TYR A N 1
ATOM 676 C CA . TYR A 1 93 ? 30.544 31.625 58.177 1.00 41.64 93 TYR A CA 1
ATOM 677 C C . TYR A 1 93 ? 30.951 32.085 59.558 1.00 41.76 93 TYR A C 1
ATOM 678 O O . TYR A 1 93 ? 30.372 33.039 60.093 1.00 41.59 93 TYR A O 1
ATOM 687 N N . PHE A 1 94 ? 31.927 31.406 60.154 1.00 41.42 94 PHE A N 1
ATOM 688 C CA . PHE A 1 94 ? 32.437 31.869 61.444 1.00 41.47 94 PHE A CA 1
ATOM 689 C C . PHE A 1 94 ? 33.778 32.523 61.188 1.00 40.89 94 PHE A C 1
ATOM 690 O O . PHE A 1 94 ? 34.596 31.970 60.453 1.00 41.09 94 PHE A O 1
ATOM 698 N N . THR A 1 95 ? 33.996 33.696 61.774 1.00 40.15 95 THR A N 1
ATOM 699 C CA . THR A 1 95 ? 35.293 34.333 61.697 1.00 39.77 95 THR A CA 1
ATOM 700 C C . THR A 1 95 ? 35.992 33.795 62.893 1.00 40.23 95 THR A C 1
ATOM 701 O O . THR A 1 95 ? 35.588 34.092 63.988 1.00 39.86 95 THR A O 1
ATOM 705 N N . LEU A 1 96 ? 37.055 33.029 62.710 1.00 40.71 96 LEU A N 1
ATOM 706 C CA . LEU A 1 96 ? 37.790 32.560 63.878 1.00 40.77 96 LEU A CA 1
ATOM 707 C C . LEU A 1 96 ? 38.636 33.692 64.418 1.00 40.65 96 LEU A C 1
ATOM 708 O O . LEU A 1 96 ? 38.861 33.795 65.617 1.00 40.94 96 LEU A O 1
ATOM 713 N N . ARG A 1 97 ? 39.095 34.557 63.532 1.00 40.24 97 ARG A N 1
ATOM 714 C CA . ARG A 1 97 ? 40.052 35.541 63.977 1.00 39.80 97 ARG A CA 1
ATOM 715 C C . ARG A 1 97 ? 40.652 36.399 62.894 1.00 38.72 97 ARG A C 1
ATOM 716 O O . ARG A 1 97 ? 40.892 35.950 61.779 1.00 38.48 97 ARG A O 1
ATOM 724 N N . ARG A 1 98 ? 40.932 37.637 63.248 1.00 37.24 98 ARG A N 1
ATOM 725 C CA . ARG A 1 98 ? 41.594 38.528 62.328 1.00 36.82 98 ARG A CA 1
ATOM 726 C C . ARG A 1 98 ? 43.147 38.375 62.392 1.00 35.59 98 ARG A C 1
ATOM 727 O O . ARG A 1 98 ? 43.688 38.361 63.453 1.00 35.85 98 ARG A O 1
ATOM 735 N N . LEU A 1 99 ? 43.857 38.226 61.282 1.00 35.02 99 LEU A N 1
ATOM 736 C CA . LEU A 1 99 ? 45.339 38.007 61.337 1.00 34.74 99 LEU A CA 1
ATOM 737 C C . LEU A 1 99 ? 46.250 39.239 61.410 1.00 34.20 99 LEU A C 1
ATOM 738 O O . LEU A 1 99 ? 45.795 40.369 61.488 1.00 35.13 99 LEU A O 1
ATOM 743 N N . ASP A 1 100 ? 47.540 39.022 61.399 1.00 33.56 100 ASP A N 1
ATOM 744 C CA . ASP A 1 100 ? 48.433 40.155 61.514 1.00 34.44 100 ASP A CA 1
ATOM 745 C C . ASP A 1 100 ? 49.150 40.526 60.207 1.00 34.60 100 ASP A C 1
ATOM 746 O O . ASP A 1 100 ? 50.280 40.976 60.236 1.00 34.18 100 ASP A O 1
ATOM 751 N N . PHE A 1 101 ? 48.483 40.329 59.064 1.00 34.63 101 PHE A N 1
ATOM 752 C CA . PHE A 1 101 ? 49.079 40.624 57.757 1.00 34.53 101 PHE A CA 1
ATOM 753 C C . PHE A 1 101 ? 48.004 40.805 56.716 1.00 34.46 101 PHE A C 1
ATOM 754 O O . PHE A 1 101 ? 46.858 40.477 56.955 1.00 35.11 101 PHE A O 1
ATOM 762 N N . GLY A 1 102 ? 48.394 41.346 55.570 1.00 33.16 102 GLY A N 1
ATOM 763 C CA . GLY A 1 102 ? 47.487 41.608 54.514 1.00 32.30 102 GLY A CA 1
ATOM 764 C C . GLY A 1 102 ? 46.918 42.986 54.546 1.00 33.03 102 GLY A C 1
ATOM 765 O O . GLY A 1 102 ? 46.089 43.310 53.733 1.00 34.59 102 GLY A O 1
ATOM 766 N N . GLY A 1 103 ? 47.369 43.850 55.411 1.00 33.35 103 GLY A N 1
ATOM 767 C CA . GLY A 1 103 ? 46.741 45.151 55.455 1.00 34.31 103 GLY A CA 1
ATOM 768 C C . GLY A 1 103 ? 46.553 45.895 54.157 1.00 35.44 103 GLY A C 1
ATOM 769 O O . GLY A 1 103 ? 47.396 45.802 53.280 1.00 36.15 103 GLY A O 1
ATOM 770 N N . CYS A 1 104 ? 45.45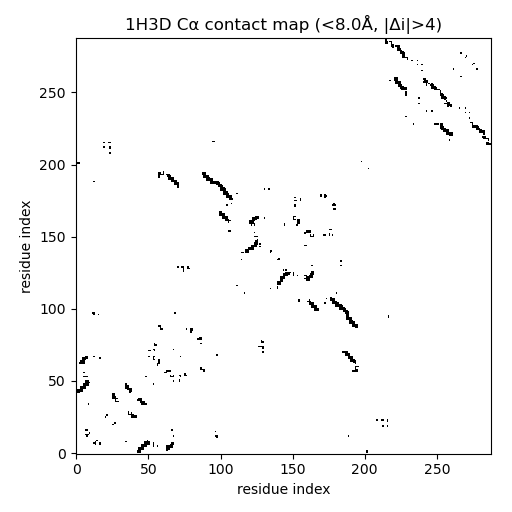2 46.632 54.036 1.00 36.17 104 CYS A N 1
ATOM 771 C CA . CYS A 1 104 ? 45.193 47.470 52.886 1.00 37.94 104 CYS A CA 1
ATOM 772 C C . CYS A 1 104 ? 43.982 48.335 53.151 1.00 39.04 104 CYS A C 1
ATOM 773 O O . CYS A 1 104 ? 43.234 48.081 54.075 1.00 40.46 104 CYS A O 1
ATOM 776 N N . ARG A 1 105 ? 43.791 49.385 52.375 1.00 39.84 105 ARG A N 1
ATOM 777 C CA . ARG A 1 105 ? 42.729 50.290 52.692 1.00 40.97 105 ARG A CA 1
ATOM 778 C C . ARG A 1 105 ? 42.047 50.655 51.411 1.00 42.35 105 ARG A C 1
ATOM 779 O O . ARG A 1 105 ? 42.695 50.808 50.389 1.00 43.31 105 ARG A O 1
ATOM 787 N N . LEU A 1 106 ? 40.736 50.750 51.450 1.00 42.49 106 LEU A N 1
ATOM 788 C CA . LEU A 1 106 ? 39.989 51.069 50.265 1.00 43.87 106 LEU A CA 1
ATOM 789 C C . LEU A 1 106 ? 39.668 52.538 50.419 1.00 43.79 106 LEU A C 1
ATOM 790 O O . LEU A 1 106 ? 39.203 52.933 51.479 1.00 45.04 106 LEU A O 1
ATOM 795 N N . SER A 1 107 ? 39.900 53.358 49.400 1.00 42.66 107 SER A N 1
ATOM 796 C CA . SER A 1 107 ? 39.663 54.789 49.588 1.00 41.81 107 SER A CA 1
ATOM 797 C C . SER A 1 107 ? 39.026 55.561 48.459 1.00 41.55 107 SER A C 1
ATOM 798 O O . SER A 1 107 ? 39.160 55.210 47.294 1.00 42.43 107 SER A O 1
ATOM 801 N N . LEU A 1 108 ? 38.340 56.628 48.812 1.00 40.71 108 LEU A N 1
ATOM 802 C CA . LEU A 1 108 ? 37.796 57.484 47.801 1.00 41.20 108 LEU A CA 1
ATOM 803 C C . LEU A 1 108 ? 38.895 58.391 47.287 1.00 42.13 108 LEU A C 1
ATOM 804 O O . LEU A 1 108 ? 39.698 58.929 48.066 1.00 42.88 108 LEU A O 1
ATOM 809 N N . ALA A 1 109 ? 38.927 58.594 45.979 1.00 42.61 109 ALA A N 1
ATOM 810 C CA . ALA A 1 109 ? 39.925 59.499 45.386 1.00 43.18 109 ALA A CA 1
ATOM 811 C C . ALA A 1 109 ? 39.316 60.433 44.346 1.00 43.23 109 ALA A C 1
ATOM 812 O O . ALA A 1 109 ? 38.365 60.089 43.668 1.00 43.51 109 ALA A O 1
ATOM 814 N N . THR A 1 110 ? 39.871 61.619 44.195 1.00 43.67 110 THR A N 1
ATOM 815 C CA . THR A 1 110 ? 39.282 62.585 43.280 1.00 43.84 110 THR A CA 1
ATOM 816 C C . THR A 1 110 ? 40.408 63.314 42.634 1.00 44.41 110 THR A C 1
ATOM 817 O O . THR A 1 110 ? 41.511 63.349 43.195 1.00 44.58 110 THR A O 1
ATOM 821 N N . PRO A 1 111 ? 40.148 63.897 41.460 1.00 44.87 111 PRO A N 1
ATOM 822 C CA . PRO A 1 111 ? 41.165 64.668 40.727 1.00 44.49 111 PRO A CA 1
ATOM 823 C C . PRO A 1 111 ? 41.846 65.694 41.615 1.00 44.72 111 PRO A C 1
ATOM 824 O O . PRO A 1 111 ? 41.167 66.432 42.323 1.00 44.27 111 PRO A O 1
ATOM 828 N N . VAL A 1 112 ? 43.177 65.712 41.592 1.00 45.80 112 VAL A N 1
ATOM 829 C CA . VAL A 1 112 ? 43.976 66.627 42.410 1.00 46.81 112 VAL A CA 1
ATOM 830 C C . VAL A 1 112 ? 43.570 68.079 42.274 1.00 48.16 112 VAL A C 1
ATOM 831 O O . VAL A 1 112 ? 43.490 68.803 43.264 1.00 47.84 112 VAL A O 1
ATOM 835 N N . ASP A 1 113 ? 43.348 68.528 41.046 1.00 49.66 113 ASP A N 1
ATOM 836 C CA . ASP A 1 113 ? 42.976 69.920 40.865 1.00 51.37 113 ASP A CA 1
ATOM 837 C C . ASP A 1 113 ? 41.537 70.249 41.276 1.00 52.25 113 ASP A C 1
ATOM 838 O O . ASP A 1 113 ? 41.004 71.290 40.890 1.00 52.86 113 ASP A O 1
ATOM 843 N N . GLU A 1 114 ? 40.906 69.374 42.061 1.00 53.13 114 GLU A N 1
ATOM 844 C CA . GLU A 1 114 ? 39.593 69.712 42.645 1.00 54.05 114 GLU A CA 1
ATOM 845 C C . GLU A 1 114 ? 39.543 69.552 44.173 1.00 53.65 114 GLU A C 1
ATOM 846 O O . GLU A 1 114 ? 39.913 68.523 44.718 1.00 54.26 114 GLU A O 1
ATOM 852 N N . ALA A 1 115 ? 39.089 70.594 44.853 1.00 53.14 115 ALA A N 1
ATOM 853 C CA . ALA A 1 115 ? 39.050 70.597 46.309 1.00 52.40 115 ALA A CA 1
ATOM 854 C C . ALA A 1 115 ? 37.863 69.820 46.837 1.00 51.47 115 ALA A C 1
ATOM 855 O O . ALA A 1 115 ? 36.812 69.791 46.219 1.00 51.39 115 ALA A O 1
ATOM 857 N N . TRP A 1 116 ? 38.031 69.265 48.028 1.00 50.68 116 TRP A N 1
ATOM 858 C CA . TRP A 1 116 ? 37.097 68.321 48.605 1.00 50.05 116 TRP A CA 1
ATOM 859 C C . TRP A 1 116 ? 36.459 68.763 49.897 1.00 50.48 116 TRP A C 1
ATOM 860 O O . TRP A 1 116 ? 37.142 69.247 50.807 1.00 50.55 116 TRP A O 1
ATOM 871 N N . ASP A 1 117 ? 35.152 68.548 50.002 1.00 50.29 117 ASP A N 1
ATOM 872 C CA . ASP A 1 117 ? 34.439 68.934 51.200 1.00 50.02 117 ASP A CA 1
ATOM 873 C C . ASP A 1 117 ? 33.507 67.846 51.701 1.00 49.74 117 ASP A C 1
ATOM 874 O O . ASP A 1 117 ? 32.381 68.118 52.102 1.00 49.96 117 ASP A O 1
ATOM 879 N N . GLY A 1 118 ? 33.986 66.603 51.658 1.00 48.93 118 GLY A N 1
ATOM 880 C CA . GLY A 1 118 ? 33.267 65.494 52.227 1.00 47.02 118 GLY A CA 1
ATOM 881 C C . GLY A 1 118 ? 32.426 64.719 51.254 1.00 45.92 118 GLY A C 1
ATOM 882 O O . GLY A 1 118 ? 32.131 65.181 50.169 1.00 45.95 118 GLY A O 1
ATOM 883 N N . PRO A 1 119 ? 32.017 63.541 51.689 1.00 44.87 119 PRO A N 1
ATOM 884 C CA . PRO A 1 119 ? 31.284 62.597 50.866 1.00 44.43 119 PRO A CA 1
ATOM 885 C C . PRO A 1 119 ? 29.987 63.088 50.303 1.00 43.87 119 PRO A C 1
ATOM 886 O O . PRO A 1 119 ? 29.664 62.595 49.234 1.00 43.76 119 PRO A O 1
ATOM 890 N N . LEU A 1 120 ? 29.231 63.938 51.000 1.00 43.16 120 LEU A N 1
ATOM 891 C CA . LEU A 1 120 ? 27.944 64.385 50.487 1.00 42.25 120 LEU A CA 1
ATOM 892 C C . LEU A 1 120 ? 28.188 64.934 49.082 1.00 42.05 120 LEU A C 1
ATOM 893 O O . LEU A 1 120 ? 27.395 64.783 48.153 1.00 41.85 120 LEU A O 1
ATOM 898 N N . SER A 1 121 ? 29.329 65.559 48.909 1.00 41.75 121 SER A N 1
ATOM 899 C CA . SER A 1 121 ? 29.622 66.148 47.625 1.00 42.16 121 SER A CA 1
ATOM 900 C C . SER A 1 121 ? 29.526 65.183 46.448 1.00 42.31 121 SER A C 1
ATOM 901 O O . SER A 1 121 ? 29.424 65.639 45.310 1.00 42.75 121 SER A O 1
ATOM 904 N N . LEU A 1 122 ? 29.573 63.871 46.696 1.00 41.99 122 LEU A N 1
ATOM 905 C CA . LEU A 1 122 ? 29.559 62.911 45.599 1.00 41.53 122 LEU A CA 1
ATOM 906 C C . LEU A 1 122 ? 28.152 62.549 45.190 1.00 41.25 122 LEU A C 1
ATOM 907 O O . LEU A 1 122 ? 27.957 61.861 44.206 1.00 41.15 122 LEU A O 1
ATOM 912 N N . ASN A 1 123 ? 27.160 63.041 45.913 1.00 40.99 123 ASN A N 1
ATOM 913 C CA . ASN A 1 123 ? 25.792 62.667 45.603 1.00 40.88 123 ASN A CA 1
ATOM 914 C C . ASN A 1 123 ? 25.448 62.935 44.163 1.00 40.62 123 ASN A C 1
ATOM 915 O O . ASN A 1 123 ? 25.582 64.064 43.696 1.00 41.00 123 ASN A O 1
ATOM 920 N N . GLY A 1 124 ? 24.988 61.928 43.442 1.00 40.18 124 GLY A N 1
ATOM 921 C CA . GLY A 1 124 ? 24.683 62.149 42.036 1.00 40.13 124 GLY A CA 1
ATOM 922 C C . GLY A 1 124 ? 25.860 61.910 41.072 1.00 40.32 124 GLY A C 1
ATOM 923 O O . GLY A 1 124 ? 25.689 61.875 39.855 1.00 40.50 124 GLY A O 1
ATOM 924 N N . LYS A 1 125 ? 27.066 61.737 41.594 1.00 39.64 125 LYS A N 1
ATOM 925 C CA . LYS A 1 125 ? 28.207 61.506 40.718 1.00 39.49 125 LYS A CA 1
ATOM 926 C C . LYS A 1 125 ? 28.460 60.016 40.402 1.00 38.69 125 LYS A C 1
ATOM 927 O O . LYS A 1 125 ? 27.826 59.123 40.957 1.00 38.13 125 LYS A O 1
ATOM 933 N N . ARG A 1 126 ? 29.374 59.787 39.476 1.00 38.05 126 ARG A N 1
ATOM 934 C CA . ARG A 1 126 ? 29.723 58.460 39.033 1.00 38.19 126 ARG A CA 1
ATOM 935 C C . ARG A 1 126 ? 31.040 58.103 39.660 1.00 37.99 126 ARG A C 1
ATOM 936 O O . ARG A 1 126 ? 31.995 58.866 39.538 1.00 38.54 126 ARG A O 1
ATOM 938 N N . ILE A 1 127 ? 31.095 56.954 40.328 1.00 37.14 127 ILE A N 1
ATOM 939 C CA . ILE A 1 127 ? 32.332 56.509 40.931 1.00 37.17 127 ILE A CA 1
ATOM 940 C C . ILE A 1 127 ? 32.711 55.117 40.393 1.00 36.96 127 ILE A C 1
ATOM 941 O O . ILE A 1 127 ? 31.905 54.199 40.408 1.00 35.85 127 ILE A O 1
ATOM 946 N N . ALA A 1 128 ? 33.947 54.964 39.940 1.00 37.58 128 ALA A N 1
ATOM 947 C CA . ALA A 1 128 ? 34.404 53.701 39.347 1.00 38.95 128 ALA A CA 1
ATOM 948 C C . ALA A 1 128 ? 35.081 52.855 40.430 1.00 39.59 128 ALA A C 1
ATOM 949 O O . ALA A 1 128 ? 35.670 53.396 41.354 1.00 41.25 128 ALA A O 1
ATOM 951 N N . THR A 1 129 ? 35.048 51.540 40.328 1.00 38.80 129 THR A N 1
ATOM 952 C CA . THR A 1 129 ? 35.615 50.774 41.410 1.00 37.96 129 THR A CA 1
ATOM 953 C C . THR A 1 129 ? 35.547 49.272 41.089 1.00 36.88 129 THR A C 1
ATOM 954 O O . THR A 1 129 ? 34.839 48.861 40.208 1.00 35.62 129 THR A O 1
ATOM 958 N N . SER A 1 130 ? 36.265 48.464 41.840 1.00 36.47 130 SER A N 1
ATOM 959 C CA . SER A 1 130 ? 36.210 47.028 41.663 1.00 36.13 130 SER A CA 1
ATOM 960 C C . SER A 1 130 ? 35.493 46.511 42.845 1.00 37.44 130 SER A C 1
ATOM 961 O O . SER A 1 130 ? 35.336 45.322 43.016 1.00 37.24 130 SER A O 1
ATOM 964 N N . TYR A 1 131 ? 35.099 47.407 43.727 1.00 38.54 131 TYR A N 1
ATOM 965 C CA . TYR A 1 131 ? 34.466 46.896 44.906 1.00 39.06 131 TYR A CA 1
ATOM 966 C C . TYR A 1 131 ? 33.056 47.504 45.028 1.00 38.19 131 TYR A C 1
ATOM 967 O O . TYR A 1 131 ? 32.710 48.113 46.018 1.00 37.51 131 TYR A O 1
ATOM 976 N N . PRO A 1 132 ? 32.219 47.311 44.034 1.00 37.19 132 PRO A N 1
ATOM 977 C CA . PRO A 1 132 ? 30.922 48.006 44.035 1.00 36.95 132 PRO A CA 1
ATOM 978 C C . PRO A 1 132 ? 30.127 47.797 45.358 1.00 38.20 132 PRO A C 1
ATOM 979 O O . PRO A 1 132 ? 29.475 48.753 45.879 1.00 39.06 132 PRO A O 1
ATOM 983 N N . HIS A 1 133 ? 30.203 46.601 45.942 1.00 37.93 133 HIS A N 1
ATOM 984 C CA . HIS A 1 133 ? 29.374 46.381 47.090 1.00 38.46 133 HIS A CA 1
ATOM 985 C C . HIS A 1 133 ? 29.921 47.047 48.314 1.00 38.52 133 HIS A C 1
ATOM 986 O O . HIS A 1 133 ? 29.175 47.446 49.168 1.00 38.72 133 HIS A O 1
ATOM 993 N N . LEU A 1 134 ? 31.224 47.163 48.445 1.00 39.34 134 LEU A N 1
ATOM 994 C CA . LEU A 1 134 ? 31.708 47.793 49.651 1.00 38.62 134 LEU A CA 1
ATOM 995 C C . LEU A 1 134 ? 31.446 49.266 49.585 1.00 38.75 134 LEU A C 1
ATOM 996 O O . LEU A 1 134 ? 31.017 49.830 50.595 1.00 40.05 134 LEU A O 1
ATOM 1001 N N . LEU A 1 135 ? 31.645 49.884 48.420 1.00 38.32 135 LEU A N 1
ATOM 1002 C CA . LEU A 1 135 ? 31.386 51.313 48.220 1.00 37.96 135 LEU A CA 1
ATOM 1003 C C . LEU A 1 135 ? 29.918 51.637 48.448 1.00 38.62 135 LEU A C 1
ATOM 1004 O O . LEU A 1 135 ? 29.591 52.646 49.071 1.00 38.88 135 LEU A O 1
ATOM 1009 N N . LYS A 1 136 ? 29.028 50.797 47.944 1.00 38.53 136 LYS A N 1
ATOM 1010 C CA . LYS A 1 136 ? 27.608 51.075 48.127 1.00 39.54 136 LYS A CA 1
ATOM 1011 C C . LYS A 1 136 ? 27.163 51.004 49.612 1.00 39.14 136 LYS A C 1
ATOM 1012 O O . LYS A 1 136 ? 26.334 51.826 50.067 1.00 38.71 136 LYS A O 1
ATOM 1018 N N . ARG A 1 137 ? 27.717 50.047 50.353 1.00 37.35 137 ARG A N 1
ATOM 1019 C CA . ARG A 1 137 ? 27.334 49.919 51.729 1.00 37.25 137 ARG A CA 1
ATOM 1020 C C . ARG A 1 137 ? 27.728 51.214 52.464 1.00 37.51 137 ARG A C 1
ATOM 1021 O O . ARG A 1 137 ? 26.859 51.853 53.109 1.00 38.18 137 ARG A O 1
ATOM 1029 N N . TYR A 1 138 ? 28.972 51.648 52.290 1.00 35.71 138 TYR A N 1
ATOM 1030 C CA . TYR A 1 138 ? 29.461 52.875 52.862 1.00 36.00 138 TYR A CA 1
ATOM 1031 C C . TYR A 1 138 ? 28.621 54.123 52.509 1.00 36.48 138 TYR A C 1
ATOM 1032 O O . TYR A 1 138 ? 28.107 54.773 53.382 1.00 36.41 138 TYR A O 1
ATOM 1041 N N . LEU A 1 139 ? 28.448 54.465 51.243 1.00 37.02 139 LEU A N 1
ATOM 1042 C CA . LEU A 1 139 ? 27.658 55.649 50.937 1.00 36.99 139 LEU A CA 1
ATOM 1043 C C . LEU A 1 139 ? 26.180 55.521 51.365 1.00 37.19 139 LEU A C 1
ATOM 1044 O O . LEU A 1 139 ? 25.554 56.504 51.810 1.00 36.37 139 LEU A O 1
ATOM 1049 N N 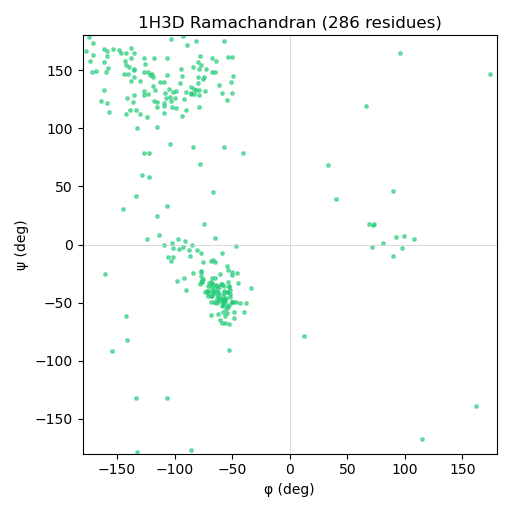. ASP A 1 140 ? 25.624 54.317 51.259 1.00 37.98 140 ASP A N 1
ATOM 1050 C CA . ASP A 1 140 ? 24.208 54.117 51.645 1.00 38.35 140 ASP A CA 1
ATOM 1051 C C . ASP A 1 140 ? 24.030 54.517 53.060 1.00 38.14 140 ASP A C 1
ATOM 1052 O O . ASP A 1 140 ? 23.114 55.246 53.371 1.00 37.71 140 ASP A O 1
ATOM 1057 N N . GLN A 1 141 ? 24.936 54.025 53.905 1.00 38.76 141 GLN A N 1
ATOM 1058 C CA . GLN A 1 141 ? 24.931 54.291 55.330 1.00 39.18 141 GLN A CA 1
ATOM 1059 C C . GLN A 1 141 ? 24.989 55.790 55.504 1.00 38.96 141 GLN A C 1
ATOM 1060 O O . GLN A 1 141 ? 24.368 56.344 56.407 1.00 38.97 141 GLN A O 1
ATOM 1066 N N . LYS A 1 142 ? 25.717 56.445 54.613 1.00 38.60 142 LYS A N 1
ATOM 1067 C CA . LYS A 1 142 ? 25.807 57.875 54.650 1.00 38.81 142 LYS A CA 1
ATOM 1068 C C . LYS A 1 142 ? 24.683 58.666 53.946 1.00 38.88 142 LYS A C 1
ATOM 1069 O O . LYS A 1 142 ? 24.675 59.904 53.987 1.00 38.13 142 LYS A O 1
ATOM 1075 N N . GLY A 1 143 ? 23.712 57.971 53.353 1.00 38.56 143 GLY A N 1
ATOM 1076 C CA . GLY A 1 143 ? 22.579 58.632 52.726 1.00 38.51 143 GLY A CA 1
ATOM 1077 C C . GLY A 1 143 ? 22.808 59.180 51.331 1.00 39.47 143 GLY A C 1
ATOM 1078 O O . GLY A 1 143 ? 21.907 59.731 50.705 1.00 39.99 143 GLY A O 1
ATOM 1079 N N . ILE A 1 144 ? 24.015 58.978 50.828 1.00 39.91 144 ILE A N 1
ATOM 1080 C CA . ILE A 1 144 ? 24.470 59.466 49.544 1.00 40.14 144 ILE A CA 1
ATOM 1081 C C . ILE A 1 144 ? 24.205 58.486 48.424 1.00 40.53 144 ILE A C 1
ATOM 1082 O O . ILE A 1 144 ? 24.558 57.318 48.542 1.00 41.24 144 ILE A O 1
ATOM 1087 N N . SER A 1 145 ? 23.635 58.937 47.317 1.00 40.05 145 SER A N 1
ATOM 1088 C CA . SER A 1 145 ? 23.442 58.010 46.227 1.00 40.67 145 SER A CA 1
ATOM 1089 C C . SER A 1 145 ? 24.429 58.328 45.147 1.00 41.36 145 SER A C 1
ATOM 1090 O O . SER A 1 145 ? 24.966 59.435 45.118 1.00 42.70 145 SER A O 1
ATOM 1093 N N . PHE A 1 146 ? 24.678 57.380 44.255 1.00 41.67 146 PHE A N 1
ATOM 1094 C CA . PHE A 1 146 ? 25.721 57.581 43.248 1.00 42.82 146 PHE A CA 1
ATOM 1095 C C . PHE A 1 146 ? 25.555 56.621 42.069 1.00 43.55 146 PHE A C 1
ATOM 1096 O O . PHE A 1 146 ? 24.756 55.720 42.142 1.00 43.79 146 PHE A O 1
ATOM 1104 N N . LYS A 1 147 ? 26.283 56.836 40.974 1.00 44.87 147 LYS A N 1
ATOM 1105 C CA . LYS A 1 147 ? 26.193 55.938 39.811 1.00 46.05 147 LYS A CA 1
ATOM 1106 C C . LYS A 1 147 ? 27.453 55.145 39.769 1.00 46.56 147 LYS A C 1
ATOM 1107 O O . LYS A 1 147 ? 28.519 55.693 39.825 1.00 46.66 147 LYS A O 1
ATOM 1109 N N . SER A 1 148 ? 27.333 53.829 39.738 1.00 48.49 148 SER A N 1
ATOM 1110 C CA . SER A 1 148 ? 28.513 52.988 39.782 1.00 49.39 148 SER A CA 1
ATOM 1111 C C . SER A 1 148 ? 29.092 52.828 38.405 1.00 48.88 148 SER A C 1
ATOM 1112 O O . SER A 1 148 ? 28.386 52.979 37.428 1.00 50.24 148 SER A O 1
ATOM 1115 N N . CYS A 1 149 ? 30.391 52.587 38.331 1.00 48.15 149 CYS A N 1
ATOM 1116 C CA . CYS A 1 149 ? 31.098 52.360 37.072 1.00 46.89 149 CYS A CA 1
ATOM 1117 C C . CYS A 1 149 ? 32.113 51.303 37.393 1.00 45.72 149 CYS A C 1
ATOM 1118 O O . CYS A 1 149 ? 33.056 51.532 38.168 1.00 45.72 149 CYS A O 1
ATOM 1121 N N . LEU A 1 150 ? 31.906 50.133 36.815 1.00 44.94 150 LEU A N 1
ATOM 1122 C CA . LEU A 1 150 ? 32.666 48.945 37.165 1.00 44.85 150 LEU A CA 1
ATOM 1123 C C . LEU A 1 150 ? 33.913 48.677 36.349 1.00 43.89 150 LEU A C 1
ATOM 1124 O O . LEU A 1 150 ? 33.851 48.556 35.142 1.00 44.83 150 LEU A O 1
ATOM 1129 N N . LEU A 1 151 ? 35.044 48.534 37.006 1.00 43.13 151 LEU A N 1
ATOM 1130 C CA . LEU A 1 151 ? 36.261 48.085 36.329 1.00 42.57 151 LEU A CA 1
ATOM 1131 C C . LEU A 1 151 ? 37.011 47.132 37.230 1.00 43.33 151 LEU A C 1
ATOM 1132 O O . LEU A 1 151 ? 36.982 47.279 38.462 1.00 42.29 151 LEU A O 1
ATOM 1137 N N . ASN A 1 152 ? 37.687 46.150 36.631 1.00 44.18 152 ASN A N 1
ATOM 1138 C CA . ASN A 1 152 ? 38.417 45.182 37.442 1.00 44.92 152 ASN A CA 1
ATOM 1139 C C . ASN A 1 152 ? 39.883 45.424 37.643 1.00 45.44 152 ASN A C 1
ATOM 1140 O O . ASN A 1 152 ? 40.552 44.604 38.278 1.00 46.56 152 ASN A O 1
ATOM 1145 N N . GLY A 1 153 ? 40.380 46.554 37.137 1.00 44.56 153 GLY A N 1
ATOM 1146 C CA . GLY A 1 153 ? 41.777 46.886 37.246 1.00 43.19 153 GLY A CA 1
ATOM 1147 C C . GLY A 1 153 ? 41.941 48.280 36.699 1.00 42.89 153 GLY A C 1
ATOM 1148 O O . GLY A 1 153 ? 40.986 48.863 36.237 1.00 44.14 153 GLY A O 1
ATOM 1149 N N . SER A 1 154 ? 43.145 48.806 36.735 1.00 42.00 154 SER A N 1
ATOM 1150 C CA . SER A 1 154 ? 43.425 50.139 36.239 1.00 42.23 154 SER A CA 1
ATOM 1151 C C . SER A 1 154 ? 42.342 51.120 36.595 1.00 42.46 154 SER A C 1
ATOM 1152 O O . SER A 1 154 ? 42.038 52.002 35.796 1.00 42.32 154 SER A O 1
ATOM 1155 N N . VAL A 1 155 ? 41.792 51.016 37.798 1.00 42.32 155 VAL A N 1
ATOM 1156 C CA . VAL A 1 155 ? 40.638 51.857 38.114 1.00 43.45 155 VAL A CA 1
ATOM 1157 C C . VAL A 1 155 ? 40.926 53.341 38.041 1.00 43.51 155 VAL A C 1
ATOM 1158 O O . VAL A 1 155 ? 40.039 54.135 37.805 1.00 42.65 155 VAL A O 1
ATOM 1162 N N . GLU A 1 156 ? 42.182 53.698 38.233 1.00 44.55 156 GLU A N 1
ATOM 1163 C CA . GLU A 1 156 ? 42.597 55.089 38.218 1.00 45.82 156 GLU A CA 1
ATOM 1164 C C . GLU A 1 156 ? 42.425 55.798 36.855 1.00 46.01 156 GLU A C 1
ATOM 1165 O O . GLU A 1 156 ? 42.492 57.034 36.819 1.00 46.64 156 GLU A O 1
ATOM 1171 N N . VAL A 1 157 ? 42.222 55.069 35.755 1.00 45.17 157 VAL A N 1
ATOM 1172 C CA . VAL A 1 157 ? 41.958 55.759 34.492 1.00 45.39 157 VAL A CA 1
ATOM 1173 C C . VAL A 1 157 ? 40.641 56.488 34.475 1.00 45.45 157 VAL A C 1
ATOM 1174 O O . VAL A 1 157 ? 40.465 57.484 33.749 1.00 45.59 157 VAL A O 1
ATOM 1178 N N . ALA A 1 158 ? 39.691 55.978 35.230 1.00 44.69 158 ALA A N 1
ATOM 1179 C CA . ALA A 1 158 ? 38.353 56.488 35.082 1.00 45.16 158 ALA A CA 1
ATOM 1180 C C . ALA A 1 158 ? 38.219 58.022 34.886 1.00 45.08 158 ALA A C 1
ATOM 1181 O O . ALA A 1 158 ? 37.673 58.466 33.889 1.00 44.98 158 ALA A O 1
ATOM 1183 N N . PRO A 1 159 ? 38.720 58.819 35.818 1.00 44.92 159 PRO A N 1
ATOM 1184 C CA . PRO A 1 159 ? 38.563 60.274 35.749 1.00 44.92 159 PRO A CA 1
ATOM 1185 C C . PRO A 1 159 ? 39.220 60.872 34.529 1.00 44.38 159 PRO A C 1
ATOM 1186 O O . PRO A 1 159 ? 38.542 61.472 33.705 1.00 43.56 159 PRO A O 1
ATOM 1190 N N . ARG A 1 160 ? 40.517 60.683 34.393 1.00 44.35 160 ARG A N 1
ATOM 1191 C CA . ARG A 1 160 ? 41.201 61.295 33.268 1.00 45.06 160 ARG A CA 1
ATOM 1192 C C . ARG A 1 160 ? 40.726 60.723 31.970 1.00 45.14 160 ARG A C 1
ATOM 1193 O O . ARG A 1 160 ? 41.285 61.027 30.950 1.00 45.61 160 ARG A O 1
ATOM 1201 N N . ALA A 1 161 ? 39.713 59.873 32.000 1.00 45.34 161 ALA A N 1
ATOM 1202 C CA . ALA A 1 161 ? 39.239 59.242 30.772 1.00 45.09 161 ALA A CA 1
ATOM 1203 C C . ALA A 1 161 ? 37.757 59.504 30.542 1.00 45.07 161 ALA A C 1
ATOM 1204 O O . ALA A 1 161 ? 37.162 58.932 29.629 1.00 44.48 161 ALA A O 1
ATOM 1206 N N . GLY A 1 162 ? 37.151 60.320 31.400 1.00 44.46 162 GLY A N 1
ATOM 1207 C CA . GLY A 1 162 ? 35.747 60.642 31.252 1.00 45.25 162 GLY A CA 1
ATOM 1208 C C . GLY A 1 162 ? 34.764 59.536 31.625 1.00 45.55 162 GLY A C 1
ATOM 1209 O O . GLY A 1 162 ? 33.584 59.589 31.245 1.00 45.05 162 GLY A O 1
ATOM 1210 N N . LEU A 1 163 ? 35.250 58.547 32.374 1.00 45.38 163 LEU A N 1
ATOM 1211 C CA . LEU A 1 163 ? 34.450 57.403 32.771 1.00 45.28 163 LEU A CA 1
ATOM 1212 C C . LEU A 1 163 ? 33.790 57.647 34.113 1.00 44.63 163 LEU A C 1
ATOM 1213 O O . LEU A 1 163 ? 32.755 57.077 34.387 1.00 44.46 163 LEU A O 1
ATOM 1218 N N . ALA A 1 164 ? 34.417 58.464 34.955 1.00 44.02 164 ALA A N 1
ATOM 1219 C CA . ALA A 1 164 ? 33.845 58.848 36.254 1.00 43.57 164 ALA A CA 1
ATOM 1220 C C . ALA A 1 164 ? 34.377 60.148 36.908 1.00 43.13 164 ALA A C 1
ATOM 1221 O O . ALA A 1 164 ? 35.457 60.682 36.593 1.00 43.22 164 ALA A O 1
ATOM 1223 N N . ASP A 1 165 ? 33.597 60.637 37.851 1.00 41.99 165 ASP A N 1
ATOM 1224 C CA . ASP A 1 165 ? 33.947 61.837 38.542 1.00 41.02 165 ASP A CA 1
ATOM 1225 C C . ASP A 1 165 ? 35.013 61.498 39.560 1.00 41.69 165 ASP A C 1
ATOM 1226 O O . ASP A 1 165 ? 35.829 62.344 39.939 1.00 41.67 165 ASP A O 1
ATOM 1231 N N . ALA A 1 166 ? 35.077 60.227 39.949 1.00 42.34 166 ALA A N 1
ATOM 1232 C CA . ALA A 1 166 ? 36.022 59.837 40.994 1.00 42.22 166 ALA A CA 1
ATOM 1233 C C . ALA A 1 166 ? 36.086 58.344 41.106 1.00 41.76 166 ALA A C 1
ATOM 1234 O O . ALA A 1 166 ? 35.300 57.673 40.472 1.00 41.47 166 ALA A O 1
ATOM 1236 N N . ILE A 1 167 ? 37.006 57.833 41.925 1.00 41.51 167 ILE A N 1
ATOM 1237 C CA . ILE A 1 167 ? 37.190 56.391 42.054 1.00 42.12 167 ILE A CA 1
ATOM 1238 C C . ILE A 1 167 ? 37.336 55.960 43.501 1.00 42.86 167 ILE A C 1
ATOM 1239 O O . ILE A 1 167 ? 37.538 56.790 44.383 1.00 42.67 167 ILE A O 1
ATOM 1244 N N . CYS A 1 168 ? 37.190 54.654 43.727 1.00 43.60 168 CYS A N 1
ATOM 1245 C CA . CYS A 1 168 ? 37.327 54.029 45.031 1.00 43.91 168 CYS A CA 1
ATOM 1246 C C . CYS A 1 168 ? 38.213 52.809 44.811 1.00 44.06 168 CYS A C 1
ATOM 1247 O O . CYS A 1 168 ? 37.803 51.877 44.098 1.00 44.35 168 CYS A O 1
ATOM 1250 N N . ASP A 1 169 ? 39.397 52.797 45.421 1.00 43.59 169 ASP A N 1
ATOM 1251 C CA . ASP A 1 169 ? 40.372 51.763 45.122 1.00 44.11 169 ASP A CA 1
ATOM 1252 C C . ASP A 1 169 ? 41.366 51.442 46.224 1.00 44.89 169 ASP A C 1
ATOM 1253 O O . ASP A 1 169 ? 41.472 52.153 47.213 1.00 44.89 169 ASP A O 1
ATOM 1258 N N . LEU A 1 170 ? 42.100 50.352 46.060 1.00 46.11 170 LEU A N 1
ATOM 1259 C CA . LEU A 1 170 ? 43.099 50.043 47.044 1.00 48.11 170 LEU A CA 1
ATOM 1260 C C . LEU A 1 170 ? 44.186 51.016 46.822 1.00 49.45 170 LEU A C 1
ATOM 1261 O O . LEU A 1 170 ? 44.597 51.245 45.679 1.00 50.43 170 LEU A O 1
ATOM 1266 N N . VAL A 1 171 ? 44.632 51.626 47.905 1.00 50.64 171 VAL A N 1
ATOM 1267 C CA . VAL A 1 171 ? 45.731 52.579 47.862 1.00 52.13 171 VAL A CA 1
ATOM 1268 C C . VAL A 1 171 ? 46.788 52.164 48.858 1.00 53.06 171 VAL A C 1
ATOM 1269 O O . VAL A 1 171 ? 46.464 51.560 49.888 1.00 54.32 171 VAL A O 1
ATOM 1273 N N . SER A 1 172 ? 48.048 52.455 48.573 1.00 53.76 172 SER A N 1
ATOM 1274 C CA . SER A 1 172 ? 49.084 52.266 49.608 1.00 55.06 172 SER A CA 1
ATOM 1275 C C . SER A 1 172 ? 50.120 53.360 49.581 1.00 54.26 172 SER A C 1
ATOM 1276 O O . SER A 1 172 ? 49.997 54.308 50.327 1.00 54.59 172 SER A O 1
ATOM 1279 N N . THR A 1 173 ? 51.116 53.283 48.718 1.00 54.13 173 THR A N 1
ATOM 1280 C CA . THR A 1 173 ? 52.095 54.378 48.711 1.00 53.95 173 THR A CA 1
ATOM 1281 C C . THR A 1 173 ? 51.412 55.632 48.216 1.00 53.50 173 THR A C 1
ATOM 1282 O O . THR A 1 173 ? 51.717 56.727 48.657 1.00 53.11 173 THR A O 1
ATOM 1286 N N . GLY A 1 174 ? 50.468 55.453 47.304 1.00 53.36 174 GLY A N 1
AT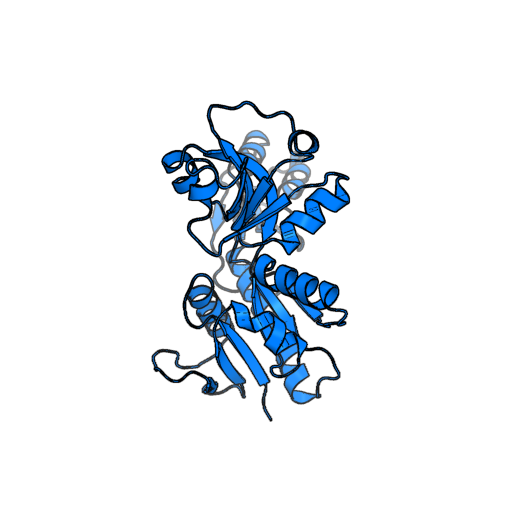OM 1287 C CA . GLY A 1 174 ? 49.723 56.572 46.778 1.00 53.08 174 GLY A CA 1
ATOM 1288 C C . GLY A 1 174 ? 50.305 56.957 45.442 1.00 53.27 174 GLY A C 1
ATOM 1289 O O . GLY A 1 174 ? 49.915 57.977 44.870 1.00 53.87 174 GLY A O 1
ATOM 1290 N N . ALA A 1 175 ? 51.239 56.136 44.953 1.00 52.44 175 ALA A N 1
ATOM 1291 C CA . ALA A 1 175 ? 51.917 56.362 43.680 1.00 51.31 175 ALA A CA 1
ATOM 1292 C C . ALA A 1 175 ? 50.981 56.490 42.469 1.00 50.76 175 ALA A C 1
ATOM 1293 O O . ALA A 1 175 ? 50.957 57.541 41.826 1.00 51.09 175 ALA A O 1
ATOM 1295 N N . THR A 1 176 ? 50.218 55.427 42.174 1.00 49.14 176 THR A N 1
ATOM 1296 C CA . THR A 1 176 ? 49.311 55.405 41.020 1.00 47.08 176 THR A CA 1
ATOM 1297 C C . THR A 1 176 ? 48.443 56.641 40.958 1.00 46.41 176 THR A C 1
ATOM 1298 O O . THR A 1 176 ? 48.326 57.287 39.926 1.00 45.97 176 THR A O 1
ATOM 1302 N N . LEU A 1 177 ? 47.818 56.967 42.072 1.00 45.84 177 LEU A N 1
ATOM 1303 C CA . LEU A 1 177 ? 46.892 58.088 42.064 1.00 45.87 177 LEU A CA 1
ATOM 1304 C C . LEU A 1 177 ? 47.578 59.365 41.578 1.00 45.98 177 LEU A C 1
ATOM 1305 O O . LEU A 1 177 ? 47.055 60.081 40.719 1.00 46.72 177 LEU A O 1
ATOM 1310 N N . GLU A 1 178 ? 48.751 59.657 42.119 1.00 45.17 178 GLU A N 1
ATOM 1311 C CA . GLU A 1 178 ? 49.458 60.852 41.692 1.00 44.66 178 GLU A CA 1
ATOM 1312 C C . GLU A 1 178 ? 49.763 60.764 40.219 1.00 44.11 178 GLU A C 1
ATOM 1313 O O . GLU A 1 178 ? 49.579 61.721 39.480 1.00 44.10 178 GLU A O 1
ATOM 1315 N N . ALA A 1 179 ? 50.272 59.618 39.797 1.00 43.45 179 ALA A N 1
ATOM 1316 C CA . ALA A 1 179 ? 50.588 59.446 38.403 1.00 42.76 179 ALA A CA 1
ATOM 1317 C C . ALA A 1 179 ? 49.290 59.462 37.607 1.00 42.97 179 ALA A C 1
ATOM 1318 O O . ALA A 1 179 ? 49.315 59.605 36.403 1.00 42.86 179 ALA A O 1
ATOM 1320 N N . ASN A 1 180 ? 48.137 59.352 38.253 1.00 42.71 180 ASN A N 1
ATOM 1321 C CA . ASN A 1 180 ? 46.937 59.440 37.431 1.00 43.16 180 ASN A CA 1
ATOM 1322 C C . ASN A 1 180 ? 46.045 60.647 37.722 1.00 43.55 180 ASN A C 1
ATOM 1323 O O . ASN A 1 180 ? 44.816 60.619 37.481 1.00 44.37 180 ASN A O 1
ATOM 1328 N N . GLY A 1 181 ? 46.669 61.689 38.268 1.00 42.98 181 GLY A N 1
ATOM 1329 C CA . GLY A 1 181 ? 46.004 62.951 38.516 1.00 42.64 181 GLY A CA 1
ATOM 1330 C C . GLY A 1 181 ? 45.002 62.972 39.641 1.00 42.95 181 GLY A C 1
ATOM 1331 O O . GLY A 1 181 ? 44.190 63.896 39.721 1.00 42.67 181 GLY A O 1
ATOM 1332 N N . LEU A 1 182 ? 45.060 61.973 40.518 1.00 43.16 182 LEU A N 1
ATOM 1333 C CA . LEU A 1 182 ? 44.106 61.866 41.619 1.00 43.59 182 LEU A CA 1
ATOM 1334 C C . LEU A 1 182 ? 44.768 61.939 42.958 1.00 43.42 182 LEU A C 1
ATOM 1335 O O . LEU A 1 182 ? 45.956 61.683 43.055 1.00 43.46 182 LEU A O 1
ATOM 1340 N N . ARG A 1 183 ? 43.986 62.246 43.994 1.00 43.37 183 ARG A N 1
ATOM 1341 C CA . ARG A 1 183 ? 44.473 62.210 45.381 1.00 43.95 183 ARG A CA 1
ATOM 1342 C C . ARG A 1 183 ? 43.477 61.537 46.317 1.00 43.32 183 ARG A C 1
ATOM 1343 O O . ARG A 1 183 ? 42.261 61.667 46.163 1.00 42.97 183 ARG A O 1
ATOM 1351 N N . GLU A 1 184 ? 44.010 60.814 47.291 1.00 42.83 184 GLU A N 1
ATOM 1352 C CA . GLU A 1 184 ? 43.208 60.210 48.335 1.00 42.02 184 GLU A CA 1
ATOM 1353 C C . GLU A 1 184 ? 42.351 61.325 48.985 1.00 42.34 184 GLU A C 1
ATOM 1354 O O . GLU A 1 184 ? 42.631 62.528 48.828 1.00 42.65 184 GLU A O 1
ATOM 1360 N N . VAL A 1 185 ? 41.293 60.961 49.692 1.00 42.19 185 VAL A N 1
ATOM 1361 C CA . VAL A 1 185 ? 40.440 62.005 50.276 1.00 42.20 185 VAL A CA 1
ATOM 1362 C C . VAL A 1 185 ? 39.575 61.468 51.422 1.00 42.31 185 VAL A C 1
ATOM 1363 O O . VAL A 1 185 ? 39.184 62.254 52.284 1.00 42.60 185 VAL A O 1
ATOM 1367 N N . GLU A 1 186 ? 39.299 60.146 51.400 1.00 41.73 186 GLU A N 1
ATOM 1368 C CA . GLU A 1 186 ? 38.659 59.410 52.480 1.00 41.74 186 GLU A CA 1
ATOM 1369 C C . GLU A 1 186 ? 38.765 57.873 52.460 1.00 41.39 186 GLU A C 1
ATOM 1370 O O . GLU A 1 186 ? 38.353 57.184 51.519 1.00 40.81 186 GLU A O 1
ATOM 1376 N N . VAL A 1 187 ? 39.293 57.324 53.540 1.00 41.21 187 VAL A N 1
ATOM 1377 C CA . VAL A 1 187 ? 39.443 55.892 53.650 1.00 40.95 187 VAL A CA 1
ATOM 1378 C C . VAL A 1 187 ? 38.098 55.283 54.022 1.00 41.70 187 VAL A C 1
ATOM 1379 O O . VAL A 1 187 ? 37.560 55.594 55.075 1.00 43.14 187 VAL A O 1
ATOM 1383 N N . ILE A 1 188 ? 37.501 54.429 53.211 1.00 41.13 188 ILE A N 1
ATOM 1384 C CA . ILE A 1 188 ? 36.217 53.948 53.654 1.00 40.27 188 ILE A CA 1
ATOM 1385 C C . ILE A 1 188 ? 36.218 52.559 54.269 1.00 40.67 188 ILE A C 1
ATOM 1386 O O . ILE A 1 188 ? 35.233 52.157 54.853 1.00 40.17 188 ILE A O 1
ATOM 1391 N N . TYR A 1 189 ? 37.325 51.822 54.150 1.00 40.63 189 TYR A N 1
ATOM 1392 C CA . TYR A 1 189 ? 37.363 50.475 54.658 1.00 40.10 189 TYR A CA 1
ATOM 1393 C C . TYR A 1 189 ? 38.792 50.040 54.825 1.00 39.04 189 TYR A C 1
ATOM 1394 O O . TYR A 1 189 ? 39.590 50.255 53.949 1.00 39.91 189 TYR A O 1
ATOM 1403 N N . ARG A 1 190 ? 39.143 49.458 55.961 1.00 38.54 190 ARG A N 1
ATOM 1404 C CA . ARG A 1 190 ? 40.529 49.007 56.183 1.00 37.56 190 ARG A CA 1
ATOM 1405 C C . ARG A 1 190 ? 40.445 47.512 56.347 1.00 37.84 190 ARG A C 1
ATOM 1406 O O . ARG A 1 190 ? 39.573 47.055 57.104 1.00 39.71 190 ARG A O 1
ATOM 1414 N N . SER A 1 191 ? 41.297 46.739 55.674 1.00 35.70 191 SER A N 1
ATOM 1415 C CA . SER A 1 191 ? 41.159 45.300 55.741 1.00 34.15 191 SER A CA 1
ATOM 1416 C C . SER A 1 191 ? 42.435 44.618 56.178 1.00 34.58 191 SER A C 1
ATOM 1417 O O . SER A 1 191 ? 43.498 45.191 56.017 1.00 35.22 191 SER A O 1
ATOM 1420 N N . LYS A 1 192 ? 42.322 43.413 56.752 1.00 33.75 192 LYS A N 1
ATOM 1421 C CA . LYS A 1 192 ? 43.468 42.571 57.068 1.00 33.30 192 LYS A CA 1
ATOM 1422 C C . LYS A 1 192 ? 43.083 41.158 56.673 1.00 32.63 192 LYS A C 1
ATOM 1423 O O . LYS A 1 192 ? 41.945 40.867 56.543 1.00 30.98 192 LYS A O 1
ATOM 1429 N N . ALA A 1 193 ? 44.038 40.267 56.487 1.00 33.14 193 ALA A N 1
ATOM 1430 C CA . ALA A 1 193 ? 43.683 38.878 56.276 1.00 34.56 193 ALA A CA 1
ATOM 1431 C C . ALA A 1 193 ? 43.033 38.352 57.531 1.00 36.39 193 ALA A C 1
ATOM 1432 O O . ALA A 1 193 ? 43.408 38.773 58.665 1.00 36.00 193 ALA A O 1
ATOM 1434 N N . CYS A 1 194 ? 42.106 37.409 57.357 1.00 36.79 194 CYS A N 1
ATOM 1435 C CA . CYS A 1 194 ? 41.545 36.760 58.513 1.00 38.29 194 CYS A CA 1
ATOM 1436 C C . CYS A 1 194 ? 41.413 35.252 58.258 1.00 38.47 194 CYS A C 1
ATOM 1437 O O . CYS A 1 194 ? 41.529 34.789 57.105 1.00 37.98 194 CYS A O 1
ATOM 1440 N N . LEU A 1 195 ? 41.110 34.502 59.324 1.00 39.12 195 LEU A N 1
ATOM 1441 C CA . LEU A 1 195 ? 40.922 33.034 59.279 1.00 39.22 195 LEU A CA 1
ATOM 1442 C C . LEU A 1 195 ? 39.447 32.678 59.486 1.00 39.49 195 LEU A C 1
ATOM 1443 O O . LEU A 1 195 ? 38.892 33.011 60.524 1.00 39.79 195 LEU A O 1
ATOM 1448 N N . ILE A 1 196 ? 38.799 32.021 58.513 1.00 40.17 196 ILE A N 1
ATOM 1449 C CA . ILE A 1 196 ? 37.355 31.699 58.636 1.00 41.05 196 ILE A CA 1
ATOM 1450 C C . ILE A 1 196 ? 36.968 30.176 58.611 1.00 41.82 196 ILE A C 1
ATOM 1451 O O . ILE A 1 196 ? 37.619 29.365 57.910 1.00 41.70 196 ILE A O 1
ATOM 1456 N N . GLN A 1 197 ? 35.910 29.817 59.350 1.00 41.68 197 GLN A N 1
ATOM 1457 C CA . GLN A 1 197 ? 35.421 28.427 59.419 1.00 42.57 197 GLN A CA 1
ATOM 1458 C C . GLN A 1 197 ? 34.108 28.205 58.644 1.00 43.35 197 GLN A C 1
ATOM 1459 O O . GLN A 1 197 ? 33.235 29.087 58.581 1.00 42.81 197 GLN A O 1
ATOM 1465 N N . ARG A 1 198 ? 33.949 27.029 58.052 1.00 44.24 198 ARG A N 1
ATOM 1466 C CA . ARG A 1 198 ? 32.731 26.809 57.294 1.00 45.29 198 ARG A CA 1
ATOM 1467 C C . ARG A 1 198 ? 31.576 26.765 58.263 1.00 45.96 198 ARG A C 1
ATOM 1468 O O . ARG A 1 198 ? 31.766 26.578 59.462 1.00 45.97 198 ARG A O 1
ATOM 1476 N N . ASP A 1 199 ? 30.382 26.978 57.734 1.00 46.77 199 ASP A N 1
ATOM 1477 C CA . ASP A 1 199 ? 29.157 26.851 58.499 1.00 47.88 199 ASP A CA 1
ATOM 1478 C C . ASP A 1 199 ? 28.798 25.376 58.673 1.00 48.43 199 ASP A C 1
ATOM 1479 O O . ASP A 1 199 ? 29.167 24.530 57.846 1.00 48.09 199 ASP A O 1
ATOM 1484 N N . GLY A 1 200 ? 28.064 25.072 59.737 1.00 49.62 200 GLY A N 1
ATOM 1485 C CA . GLY A 1 200 ? 27.587 23.711 59.981 1.00 50.88 200 GLY A CA 1
ATOM 1486 C C . GLY A 1 200 ? 28.183 23.078 61.224 1.00 51.63 200 GLY A C 1
ATOM 1487 O O . GLY A 1 200 ? 28.776 23.775 62.037 1.00 51.79 200 GLY A O 1
ATOM 1488 N N . GLU A 1 201 ? 28.023 21.768 61.396 1.00 52.64 201 GLU A N 1
ATOM 1489 C CA . GLU A 1 201 ? 28.601 21.111 62.574 1.00 53.67 201 GLU A CA 1
ATOM 1490 C C . GLU A 1 201 ? 29.973 20.511 62.247 1.00 54.02 201 GLU A C 1
ATOM 1491 O O . GLU A 1 201 ? 30.192 19.980 61.158 1.00 54.10 201 GLU A O 1
ATOM 1497 N N . MET A 1 202 ? 30.916 20.647 63.169 1.00 54.34 202 MET A N 1
ATOM 1498 C CA . MET A 1 202 ? 32.245 20.100 62.940 1.00 54.40 202 MET A CA 1
ATOM 1499 C C . MET A 1 202 ? 32.511 18.896 63.810 1.00 53.93 202 MET A C 1
ATOM 1500 O O . MET A 1 202 ? 32.302 18.931 65.018 1.00 53.50 202 MET A O 1
ATOM 1505 N N . GLU A 1 203 ? 32.987 17.839 63.168 1.00 53.74 203 GLU A N 1
ATOM 1506 C CA . GLU A 1 203 ? 33.359 16.593 63.821 1.00 53.72 203 GLU A CA 1
ATOM 1507 C C . GLU A 1 203 ? 34.284 16.787 65.019 1.00 53.86 203 GLU A C 1
ATOM 1508 O O . GLU A 1 203 ? 34.924 17.817 65.157 1.00 54.07 203 GLU A O 1
ATOM 1514 N N . GLU A 1 204 ? 34.370 15.783 65.882 1.00 54.11 204 GLU A N 1
ATOM 1515 C CA . GLU A 1 204 ? 35.252 15.865 67.046 1.00 54.21 204 GLU A CA 1
ATOM 1516 C C . GLU A 1 204 ? 36.722 16.077 66.663 1.00 54.06 204 GLU A C 1
ATOM 1517 O O . GLU A 1 204 ? 37.291 17.140 66.926 1.00 54.06 204 GLU A O 1
ATOM 1519 N N . SER A 1 205 ? 37.329 15.069 66.039 1.00 53.49 205 SER A N 1
ATOM 1520 C CA . SER A 1 205 ? 38.741 15.147 65.674 1.00 53.17 205 SER A CA 1
ATOM 1521 C C . SER A 1 205 ? 39.169 16.445 64.955 1.00 52.81 205 SER A C 1
ATOM 1522 O O . SER A 1 205 ? 39.981 17.187 65.483 1.00 52.81 205 SER A O 1
ATOM 1525 N N . LYS A 1 206 ? 38.639 16.720 63.767 1.00 52.37 206 LYS A N 1
ATOM 1526 C CA . LYS A 1 206 ? 39.092 17.904 63.035 1.00 52.17 206 LYS A CA 1
ATOM 1527 C C . LYS A 1 206 ? 38.851 19.185 63.805 1.00 51.50 206 LYS A C 1
ATOM 1528 O O . LYS A 1 206 ? 39.643 20.109 63.718 1.00 51.24 206 LYS A O 1
ATOM 1534 N N . GLN A 1 207 ? 37.772 19.241 64.574 1.00 50.79 207 GLN A N 1
ATOM 1535 C CA . GLN A 1 207 ? 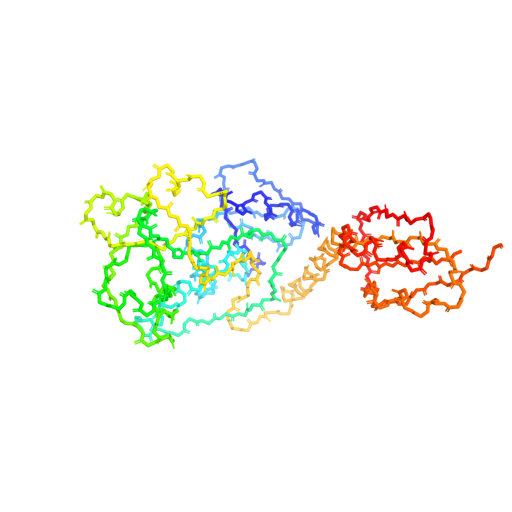37.517 20.442 65.350 1.00 50.14 207 GLN A CA 1
ATOM 1536 C C . GLN A 1 207 ? 38.566 20.556 66.427 1.00 49.31 207 GLN A C 1
ATOM 1537 O O . GLN A 1 207 ? 38.962 21.659 66.807 1.00 49.52 207 GLN A O 1
ATOM 1543 N N . GLN A 1 208 ? 39.018 19.406 66.915 1.00 48.23 208 GLN A N 1
ATOM 1544 C CA . GLN A 1 208 ? 40.027 19.376 67.953 1.00 47.15 208 GLN A CA 1
ATOM 1545 C C . GLN A 1 208 ? 41.258 20.017 67.366 1.00 46.67 208 GLN A C 1
ATOM 1546 O O . GLN A 1 208 ? 41.947 20.792 68.018 1.00 46.27 208 GLN A O 1
ATOM 1552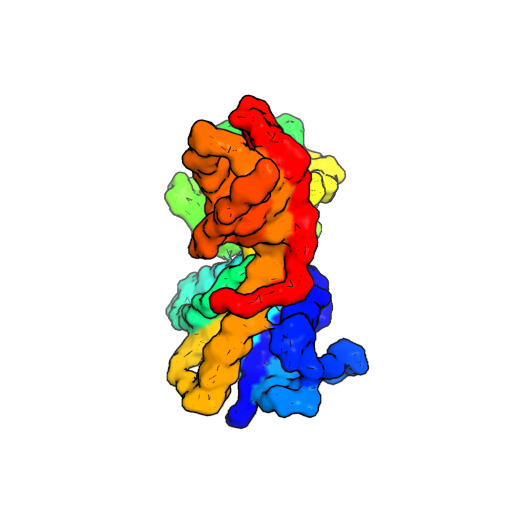 N N . LEU A 1 209 ? 41.527 19.686 66.114 1.00 46.32 209 LEU A N 1
ATOM 1553 C CA . LEU A 1 209 ? 42.671 20.240 65.427 1.00 46.31 209 LEU A CA 1
ATOM 1554 C C . LEU A 1 209 ? 42.457 21.735 65.179 1.00 46.75 209 LEU A C 1
ATOM 1555 O O . LEU A 1 209 ? 43.348 22.553 65.414 1.00 46.89 209 LEU A O 1
ATOM 1560 N N . ILE A 1 210 ? 41.271 22.112 64.737 1.00 46.70 210 ILE A N 1
ATOM 1561 C CA . ILE A 1 210 ? 41.080 23.507 64.455 1.00 47.50 210 ILE A CA 1
ATOM 1562 C C . ILE A 1 210 ? 41.380 24.284 65.715 1.00 48.23 210 ILE A C 1
ATOM 1563 O O . ILE A 1 210 ? 42.130 25.276 65.689 1.00 48.39 210 ILE A O 1
ATOM 1568 N N . ASP A 1 211 ? 40.811 23.804 66.818 1.00 48.50 211 ASP A N 1
ATOM 1569 C CA . ASP A 1 211 ? 40.993 24.419 68.121 1.00 48.64 211 ASP A CA 1
ATOM 1570 C C . ASP A 1 211 ? 42.468 24.505 68.490 1.00 48.76 211 ASP A C 1
ATOM 1571 O O . ASP A 1 211 ? 42.930 25.520 69.005 1.00 48.78 211 ASP A O 1
ATOM 1576 N N . LYS A 1 212 ? 43.205 23.437 68.200 1.00 48.92 212 LYS A N 1
ATOM 1577 C CA . LYS A 1 212 ? 44.628 23.373 68.485 1.00 49.09 212 LYS A CA 1
ATOM 1578 C C . LYS A 1 212 ? 45.400 24.402 67.671 1.00 49.34 212 LYS A C 1
ATOM 1579 O O . LYS A 1 212 ? 46.206 25.167 68.202 1.00 49.31 212 LYS A O 1
ATOM 1585 N N . LEU A 1 213 ? 45.136 24.407 66.373 1.00 49.74 213 LEU A N 1
ATOM 1586 C CA . LEU A 1 213 ? 45.806 25.288 65.430 1.00 50.29 213 LEU A CA 1
ATOM 1587 C C . LEU A 1 213 ? 45.665 26.745 65.849 1.00 50.36 213 LEU A C 1
ATOM 1588 O O . LEU A 1 213 ? 46.636 27.509 65.834 1.00 49.99 213 LEU A O 1
ATOM 1593 N N . LEU A 1 214 ? 44.443 27.121 66.220 1.00 50.20 214 LEU A N 1
ATOM 1594 C CA . LEU A 1 214 ? 44.174 28.478 66.632 1.00 50.56 214 LEU A CA 1
ATOM 1595 C C . LEU A 1 214 ? 45.172 28.976 67.692 1.00 50.59 214 LEU A C 1
ATOM 1596 O O . LEU A 1 214 ? 45.751 30.053 67.555 1.00 51.30 214 LEU A O 1
ATOM 1601 N N . THR A 1 215 ? 45.388 28.189 68.736 1.00 49.73 215 THR A N 1
ATOM 1602 C CA . THR A 1 215 ? 46.285 28.588 69.799 1.00 48.82 215 THR A CA 1
ATOM 1603 C C . THR A 1 215 ? 47.708 28.788 69.307 1.00 48.05 215 THR A C 1
ATOM 1604 O O . THR A 1 215 ? 48.423 29.671 69.789 1.00 47.92 215 THR A O 1
ATOM 1608 N N . ARG A 1 216 ? 48.144 27.955 68.368 1.00 46.76 216 ARG A N 1
ATOM 1609 C CA . ARG A 1 216 ? 49.491 28.133 67.842 1.00 45.33 216 ARG A CA 1
ATOM 1610 C C . ARG A 1 216 ? 49.511 29.429 67.040 1.00 44.41 216 ARG A C 1
ATOM 1611 O O . ARG A 1 216 ? 50.475 30.179 67.092 1.00 44.09 216 ARG A O 1
ATOM 1619 N N . ILE A 1 217 ? 48.425 29.724 66.339 1.00 43.37 217 ILE A N 1
ATOM 1620 C CA . ILE A 1 217 ? 48.374 30.990 65.611 1.00 42.76 217 ILE A CA 1
ATOM 1621 C C . ILE A 1 217 ? 48.548 32.135 66.597 1.00 41.69 217 ILE A C 1
ATOM 1622 O O . ILE A 1 217 ? 49.385 33.004 66.407 1.00 42.33 217 ILE A O 1
ATOM 1627 N N . GLN A 1 218 ? 47.803 32.107 67.685 1.00 40.38 218 GLN A N 1
ATOM 1628 C CA . GLN A 1 218 ? 47.915 33.157 68.670 1.00 39.12 218 GLN A CA 1
ATOM 1629 C C . GLN A 1 218 ? 49.342 33.343 69.148 1.00 37.70 218 GLN A C 1
ATOM 1630 O O . GLN A 1 218 ? 49.804 34.454 69.333 1.00 37.40 218 GLN A O 1
ATOM 1636 N N . GLY A 1 219 ? 50.052 32.257 69.355 1.00 36.50 219 GLY A N 1
ATOM 1637 C CA . GLY A 1 219 ? 51.382 32.399 69.880 1.00 36.12 219 GLY A CA 1
ATOM 1638 C C . GLY A 1 219 ? 52.352 32.983 68.881 1.00 36.10 219 GLY A C 1
ATOM 1639 O O . GLY A 1 219 ? 53.281 33.722 69.224 1.00 35.61 219 GLY A O 1
ATOM 1640 N N . VAL A 1 220 ? 52.160 32.621 67.625 1.00 36.14 220 VAL A N 1
ATOM 1641 C CA . VAL A 1 220 ? 53.048 33.114 66.606 1.00 36.04 220 VAL A CA 1
ATOM 1642 C C . VAL A 1 220 ? 52.826 34.620 66.480 1.00 35.32 220 VAL A C 1
ATOM 1643 O O . VAL A 1 220 ? 53.774 35.384 66.386 1.00 34.60 220 VAL A O 1
ATOM 1647 N N . ILE A 1 221 ? 51.573 35.052 66.551 1.00 35.00 221 ILE A N 1
ATOM 1648 C CA . ILE A 1 221 ? 51.295 36.472 66.362 1.00 34.85 221 ILE A CA 1
ATOM 1649 C C . ILE A 1 221 ? 51.769 37.319 67.506 1.00 34.92 221 ILE A C 1
ATOM 1650 O O . ILE A 1 221 ? 52.296 38.418 67.277 1.00 34.71 221 ILE A O 1
ATOM 1655 N N . GLN A 1 222 ? 51.571 36.797 68.724 1.00 34.91 222 GLN A N 1
ATOM 1656 C CA . GLN A 1 222 ? 51.973 37.451 69.958 1.00 34.92 222 GLN A CA 1
ATOM 1657 C C . GLN A 1 222 ? 53.454 37.666 69.898 1.00 34.05 222 GLN A C 1
ATOM 1658 O O . GLN A 1 222 ? 53.930 38.780 70.040 1.00 33.04 222 GLN A O 1
ATOM 1664 N N . ALA A 1 223 ? 54.176 36.585 69.637 1.00 34.19 223 ALA A N 1
ATOM 1665 C CA . ALA A 1 223 ? 55.620 36.635 69.660 1.00 34.74 223 ALA A CA 1
ATOM 1666 C C . ALA A 1 223 ? 56.172 37.734 68.765 1.00 35.67 223 ALA A C 1
ATOM 1667 O O . ALA A 1 223 ? 57.113 38.440 69.189 1.00 35.62 223 ALA A O 1
ATOM 1669 N N . ARG A 1 224 ? 55.584 37.912 67.571 1.00 36.65 224 ARG A N 1
ATOM 1670 C CA . ARG A 1 224 ? 56.038 38.973 66.677 1.00 38.27 224 ARG A CA 1
ATOM 1671 C C . ARG A 1 224 ? 55.564 40.355 67.057 1.00 39.28 224 ARG A C 1
ATOM 1672 O O . ARG A 1 224 ? 56.189 41.341 66.661 1.00 39.40 224 ARG A O 1
ATOM 1680 N N . GLU A 1 225 ? 54.462 40.446 67.794 1.00 40.26 225 GLU A N 1
ATOM 1681 C CA . GLU A 1 225 ? 53.990 41.751 68.244 1.00 41.36 225 GLU A CA 1
ATOM 1682 C C . GLU A 1 225 ? 54.572 42.129 69.593 1.00 41.06 225 GLU A C 1
ATOM 1683 O O . GLU A 1 225 ? 54.932 43.286 69.827 1.00 40.94 225 GLU A O 1
ATOM 1689 N N . SER A 1 226 ? 54.676 41.142 70.477 1.00 40.99 226 SER A N 1
ATOM 1690 C CA . SER A 1 226 ? 55.105 41.383 71.846 1.00 40.77 226 SER A CA 1
ATOM 1691 C C . SER A 1 226 ? 56.594 41.524 71.941 1.00 40.65 226 SER A C 1
ATOM 1692 O O . SER A 1 226 ? 57.315 41.043 71.090 1.00 40.84 226 SER A O 1
ATOM 1695 N N . LYS A 1 227 ? 57.052 42.192 72.989 1.00 40.86 227 LYS A N 1
ATOM 1696 C CA . LYS A 1 227 ? 58.489 42.330 73.248 1.00 40.89 227 LYS A CA 1
ATOM 1697 C C . LYS A 1 227 ? 58.771 42.259 74.751 1.00 40.49 227 LYS A C 1
ATOM 1698 O O . LYS A 1 227 ? 57.882 42.390 75.583 1.00 39.86 227 LYS A O 1
ATOM 1704 N N . TYR A 1 228 ? 60.035 42.055 75.065 1.00 40.25 228 TYR A N 1
ATOM 1705 C CA . TYR A 1 228 ? 60.501 41.903 76.407 1.00 39.94 228 TYR A CA 1
ATOM 1706 C C . TYR A 1 228 ? 61.119 43.234 76.770 1.00 39.27 228 TYR A C 1
ATOM 1707 O O . TYR A 1 228 ? 62.063 43.646 76.163 1.00 38.69 228 TYR A O 1
ATOM 1716 N N . ILE A 1 229 ? 60.596 43.919 77.769 1.00 39.75 229 ILE A N 1
ATOM 1717 C CA . ILE A 1 229 ? 61.107 45.251 78.069 1.00 39.83 229 ILE A CA 1
ATOM 1718 C C . ILE A 1 229 ? 61.837 45.341 79.409 1.00 39.93 229 ILE A C 1
ATOM 1719 O O . ILE A 1 229 ? 61.424 44.710 80.362 1.00 40.84 229 ILE A O 1
ATOM 1724 N N . MET A 1 230 ? 62.946 46.072 79.475 1.00 39.79 230 MET A N 1
ATOM 1725 C CA . MET A 1 230 ? 63.686 46.205 80.725 1.00 39.99 230 MET A CA 1
ATOM 1726 C C . MET A 1 230 ? 63.992 47.652 81.059 1.00 41.11 230 MET A C 1
ATOM 1727 O O . MET A 1 230 ? 64.787 48.278 80.393 1.00 41.03 230 MET A O 1
ATOM 1732 N N . MET A 1 231 ? 63.392 48.190 82.110 1.00 42.90 231 MET A N 1
ATOM 1733 C CA . MET A 1 231 ? 63.711 49.571 82.485 1.00 44.20 231 MET A CA 1
ATOM 1734 C C . MET A 1 231 ? 64.570 49.694 83.723 1.00 45.24 231 MET A C 1
ATOM 1735 O O . MET A 1 231 ? 65.590 49.018 83.862 1.00 45.79 231 MET A O 1
ATOM 1740 N N . HIS A 1 232 ? 64.133 50.571 84.619 1.00 46.10 232 HIS A N 1
ATOM 1741 C CA . HIS A 1 232 ? 64.870 50.882 85.836 1.00 46.95 232 HIS A CA 1
ATOM 1742 C C . HIS A 1 232 ? 63.938 51.442 86.943 1.00 47.82 232 HIS A C 1
ATOM 1743 O O . HIS A 1 232 ? 63.361 52.518 86.788 1.00 47.98 232 HIS A O 1
ATOM 1750 N N . ALA A 1 233 ? 63.782 50.700 88.041 1.00 48.61 233 ALA A N 1
ATOM 1751 C CA . ALA A 1 233 ? 62.840 51.090 89.097 1.00 50.09 233 ALA A CA 1
ATOM 1752 C C . ALA A 1 233 ? 62.795 52.589 89.424 1.00 50.77 233 ALA A C 1
ATOM 1753 O O . ALA A 1 233 ? 63.369 53.017 90.426 1.00 51.04 233 ALA A O 1
ATOM 1755 N N . PRO A 1 234 ? 62.107 53.381 88.599 1.00 51.43 234 PRO A N 1
ATOM 1756 C CA . PRO A 1 234 ? 61.947 54.810 88.878 1.00 52.11 234 PRO A CA 1
ATOM 1757 C C . PRO A 1 234 ? 61.080 55.011 90.140 1.00 52.59 234 PRO A C 1
ATOM 1758 O O . PRO A 1 234 ? 60.175 55.850 90.164 1.00 52.41 234 PRO A O 1
ATOM 1760 N N . THR A 1 235 ? 61.397 54.210 91.164 1.00 53.29 235 THR A N 1
ATOM 1761 C CA . THR A 1 235 ? 60.733 54.130 92.484 1.00 53.76 235 THR A CA 1
ATOM 1762 C C . THR A 1 235 ? 59.388 54.830 92.667 1.00 54.32 235 THR A C 1
ATOM 1763 O O . THR A 1 235 ? 58.343 54.182 92.687 1.00 54.19 235 THR A O 1
ATOM 1767 N N . GLU A 1 236 ? 59.428 56.145 92.844 1.00 55.09 236 GLU A N 1
ATOM 1768 C CA . GLU A 1 236 ? 58.217 56.942 92.978 1.00 55.92 236 GLU A CA 1
ATOM 1769 C C . GLU A 1 236 ? 57.262 56.681 91.816 1.00 56.69 236 GLU A C 1
ATOM 1770 O O . GLU A 1 236 ? 56.429 55.767 91.858 1.00 56.73 236 GLU A O 1
ATOM 1772 N N . ARG A 1 237 ? 57.416 57.490 90.769 1.00 57.58 237 ARG A N 1
ATOM 1773 C CA . ARG A 1 237 ? 56.581 57.434 89.568 1.00 58.23 237 ARG A CA 1
ATOM 1774 C C . ARG A 1 237 ? 56.359 56.031 88.989 1.00 58.69 237 ARG A C 1
ATOM 1775 O O . ARG A 1 237 ? 55.645 55.866 87.997 1.00 58.58 237 ARG A O 1
ATOM 1777 N N . LEU A 1 238 ? 56.960 55.031 89.623 1.00 59.45 238 LEU A N 1
ATOM 1778 C CA . LEU A 1 238 ? 56.821 53.641 89.201 1.00 60.23 238 LEU A CA 1
ATOM 1779 C C . LEU A 1 238 ? 55.446 53.341 88.630 1.00 60.78 238 LEU A C 1
ATOM 1780 O O . LEU A 1 238 ? 55.307 52.564 87.684 1.00 60.99 238 LEU A O 1
ATOM 1785 N N . ASP A 1 239 ? 54.430 53.948 89.227 1.00 61.46 239 ASP A N 1
ATOM 1786 C CA . ASP A 1 239 ? 53.064 53.780 88.771 1.00 62.19 239 ASP A CA 1
ATOM 1787 C C . ASP A 1 239 ? 52.937 54.158 87.301 1.00 62.63 239 ASP A C 1
ATOM 1788 O O . ASP A 1 239 ? 52.710 53.298 86.448 1.00 62.79 239 ASP A O 1
ATOM 1793 N N . GLU A 1 240 ? 53.104 55.450 87.019 1.00 63.10 240 GLU A N 1
ATOM 1794 C CA . GLU A 1 240 ? 52.923 56.013 85.678 1.00 63.50 240 GLU A CA 1
ATOM 1795 C C . GLU A 1 240 ? 53.591 55.212 84.556 1.00 63.99 240 GLU A C 1
ATOM 1796 O O . GLU A 1 240 ? 53.185 55.269 83.389 1.00 63.90 240 GLU A O 1
ATOM 1802 N N . VAL A 1 241 ? 54.617 54.463 84.913 1.00 64.49 241 VAL A N 1
ATOM 1803 C CA . VAL A 1 241 ? 55.288 53.655 83.931 1.00 65.01 241 VAL A CA 1
ATOM 1804 C C . VAL A 1 241 ? 54.303 52.661 83.334 1.00 65.58 241 VAL A C 1
ATOM 1805 O O . VAL A 1 241 ? 53.962 52.734 82.154 1.00 65.71 241 VAL A O 1
ATOM 1809 N N . ILE A 1 242 ? 53.820 51.757 84.178 1.00 66.18 242 ILE A N 1
ATOM 1810 C CA . ILE A 1 242 ? 52.954 50.658 83.752 1.00 66.74 242 ILE A CA 1
ATOM 1811 C C . ILE A 1 242 ? 51.834 51.051 82.782 1.00 67.12 242 ILE A C 1
ATOM 1812 O O . ILE A 1 242 ? 51.464 50.276 81.893 1.00 67.25 242 ILE A O 1
ATOM 1817 N N . ALA A 1 243 ? 51.319 52.264 82.941 1.00 67.52 243 ALA A N 1
ATOM 1818 C CA . ALA A 1 243 ? 50.208 52.737 82.126 1.00 67.85 243 ALA A CA 1
ATOM 1819 C C . ALA A 1 243 ? 50.576 52.875 80.661 1.00 68.01 243 ALA A C 1
ATOM 1820 O O . ALA A 1 243 ? 49.727 52.750 79.782 1.00 68.01 243 ALA A O 1
ATOM 1822 N N . LEU A 1 244 ? 51.844 53.136 80.390 1.00 68.34 244 LEU A N 1
ATOM 1823 C CA . LEU A 1 244 ? 52.267 53.291 79.009 1.00 68.51 244 LEU A CA 1
ATOM 1824 C C . LEU A 1 244 ? 52.614 51.960 78.395 1.00 68.78 244 LEU A C 1
ATOM 1825 O O . LEU A 1 244 ? 52.804 51.861 77.190 1.00 69.10 244 LEU A O 1
ATOM 1830 N N . LEU A 1 245 ? 52.678 50.925 79.218 1.00 69.11 245 LEU A N 1
ATOM 1831 C CA . LEU A 1 245 ? 53.061 49.618 78.719 1.00 69.48 245 LEU A CA 1
ATOM 1832 C C . LEU A 1 245 ? 52.052 48.552 79.074 1.00 69.95 245 LEU A C 1
ATOM 1833 O O . LEU A 1 245 ? 52.274 47.777 79.991 1.00 70.01 245 LEU A O 1
ATOM 1838 N N . PRO A 1 246 ? 50.949 48.496 78.340 1.00 70.56 246 PRO A N 1
ATOM 1839 C CA . PRO A 1 246 ? 49.906 47.509 78.626 1.00 70.97 246 PRO A CA 1
ATOM 1840 C C . PRO A 1 246 ? 50.503 46.106 78.568 1.00 71.35 246 PRO A C 1
ATOM 1841 O O . PRO A 1 246 ? 50.451 45.425 77.539 1.00 71.25 246 PRO A O 1
ATOM 1845 N N . GLY A 1 247 ? 51.091 45.703 79.692 1.00 71.77 247 GLY A N 1
ATOM 1846 C CA . GLY A 1 247 ? 51.740 44.412 79.830 1.00 71.94 247 GLY A CA 1
ATOM 1847 C C . GLY A 1 247 ? 50.742 43.277 79.860 1.00 71.85 247 GLY A C 1
ATOM 1848 O O . GLY A 1 247 ? 50.952 42.256 79.217 1.00 72.21 247 GLY A O 1
ATOM 1849 N N . ALA A 1 248 ? 49.665 43.447 80.617 1.00 71.48 248 ALA A N 1
ATOM 1850 C CA . ALA A 1 248 ? 48.610 42.447 80.649 1.00 71.27 248 ALA A CA 1
ATOM 1851 C C . ALA A 1 248 ? 48.989 41.156 81.378 1.00 70.99 248 ALA A C 1
ATOM 1852 O O . ALA A 1 248 ? 48.163 40.251 81.499 1.00 71.16 248 ALA A O 1
ATOM 1854 N N . GLU A 1 249 ? 50.229 41.066 81.854 1.00 70.46 249 GLU A N 1
ATOM 1855 C CA . GLU A 1 249 ? 50.664 39.897 82.629 1.00 69.79 249 GLU A CA 1
ATOM 1856 C C . GLU A 1 249 ? 51.669 40.204 83.775 1.00 69.19 249 GLU A C 1
ATOM 1857 O O . GLU A 1 249 ? 52.515 39.368 84.105 1.00 69.30 249 GLU A O 1
ATOM 1859 N N . ARG A 1 250 ? 51.558 41.406 84.357 1.00 68.14 250 ARG A N 1
ATOM 1860 C CA . ARG A 1 250 ? 52.364 41.890 85.506 1.00 66.95 250 ARG A CA 1
ATOM 1861 C C . ARG A 1 250 ? 53.880 42.131 85.337 1.00 65.76 250 ARG A C 1
ATOM 1862 O O . ARG A 1 250 ? 54.643 41.212 85.027 1.00 65.61 250 ARG A O 1
ATOM 1870 N N . PRO A 1 251 ? 54.300 43.379 85.557 1.00 64.53 251 PRO A N 1
ATOM 1871 C CA . PRO A 1 251 ? 55.719 43.733 85.594 1.00 63.60 251 PRO A CA 1
ATOM 1872 C C . PRO A 1 251 ? 56.391 42.900 86.652 1.00 62.73 251 PRO A C 1
ATOM 1873 O O . PRO A 1 251 ? 55.727 42.164 87.350 1.00 62.60 251 PRO A O 1
ATOM 1877 N N . THR A 1 252 ? 57.698 43.012 86.763 1.00 62.04 252 THR A N 1
ATOM 1878 C CA . THR A 1 252 ? 58.445 42.283 87.765 1.00 61.35 252 THR A CA 1
ATOM 1879 C C . THR A 1 252 ? 59.374 43.332 88.303 1.00 61.34 252 THR A C 1
ATOM 1880 O O . THR A 1 252 ? 60.034 44.023 87.539 1.00 61.06 252 THR A O 1
ATOM 1884 N N . ILE A 1 253 ? 59.417 43.486 89.617 1.00 61.58 253 ILE A N 1
ATOM 1885 C CA . ILE A 1 253 ? 60.227 44.550 90.171 1.00 61.52 253 ILE A CA 1
ATOM 1886 C C . ILE A 1 253 ? 61.456 44.022 90.870 1.00 61.89 253 ILE A C 1
ATOM 1887 O O . ILE A 1 253 ? 61.404 42.986 91.525 1.00 61.86 253 ILE A O 1
ATOM 1892 N N . LEU A 1 254 ? 62.568 44.725 90.678 1.00 62.50 254 LEU A N 1
ATOM 1893 C CA . LEU A 1 254 ? 63.845 44.358 91.283 1.00 63.30 254 LEU A CA 1
ATOM 1894 C C . LEU A 1 254 ? 64.674 45.569 91.755 1.00 63.63 254 LEU A C 1
ATOM 1895 O O . LEU A 1 254 ? 64.938 46.503 90.990 1.00 63.57 254 LEU A O 1
ATOM 1900 N N . PRO A 1 255 ? 65.078 45.546 93.024 1.00 64.06 255 PRO A N 1
ATOM 1901 C CA . PRO A 1 255 ? 65.964 46.574 93.558 1.00 64.31 255 PRO A CA 1
ATOM 1902 C C . PRO A 1 255 ? 67.369 46.237 93.063 1.00 64.48 255 PRO A C 1
ATOM 1903 O O . PRO A 1 255 ? 67.616 45.108 92.633 1.00 64.68 255 PRO A O 1
ATOM 1905 N N . LEU A 1 256 ? 68.288 47.197 93.097 1.00 64.49 256 LEU A N 1
ATOM 1906 C CA . LEU A 1 256 ? 69.631 46.928 92.586 1.00 64.61 256 LEU A CA 1
ATOM 1907 C C . LEU A 1 256 ? 70.711 47.814 93.199 1.00 64.55 256 LEU A C 1
ATOM 1908 O O . LEU A 1 256 ? 70.442 48.931 93.630 1.00 64.69 256 LEU A O 1
ATOM 1910 N N . ALA A 1 264 ? 65.804 46.382 88.126 1.00 41.68 264 ALA A N 1
ATOM 1911 C CA . ALA A 1 264 ? 64.845 47.272 87.505 1.00 42.25 264 ALA A CA 1
ATOM 1912 C C . ALA A 1 264 ? 63.467 46.657 87.438 1.00 42.37 264 ALA A C 1
ATOM 1913 O O . ALA A 1 264 ? 62.935 46.111 88.403 1.00 41.98 264 ALA A O 1
ATOM 1915 N N . MET A 1 265 ? 62.912 46.780 86.235 1.00 42.69 265 MET A N 1
ATOM 1916 C CA . MET A 1 265 ? 61.642 46.205 85.848 1.00 42.70 265 MET A CA 1
ATOM 1917 C C . MET A 1 265 ? 61.928 45.315 84.681 1.00 42.20 265 MET A C 1
ATOM 1918 O O . MET A 1 265 ? 62.788 45.628 83.877 1.00 42.00 265 MET A O 1
ATOM 1923 N N . HIS A 1 266 ? 61.187 44.222 84.585 1.00 42.35 266 HIS A N 1
ATOM 1924 C CA . HIS A 1 266 ? 61.269 43.304 83.458 1.00 42.39 266 HIS A CA 1
ATOM 1925 C C . HIS A 1 266 ? 59.846 42.889 83.122 1.00 42.00 266 HIS A C 1
ATOM 1926 O O . HIS A 1 266 ? 59.157 42.309 83.980 1.00 41.99 266 HIS A O 1
ATOM 1933 N N . MET A 1 267 ? 59.377 43.254 81.924 1.00 41.27 267 MET A N 1
ATOM 1934 C CA . MET A 1 267 ? 58.035 42.845 81.455 1.00 41.09 267 MET A CA 1
ATOM 1935 C C . MET A 1 267 ? 57.844 42.633 79.957 1.00 40.50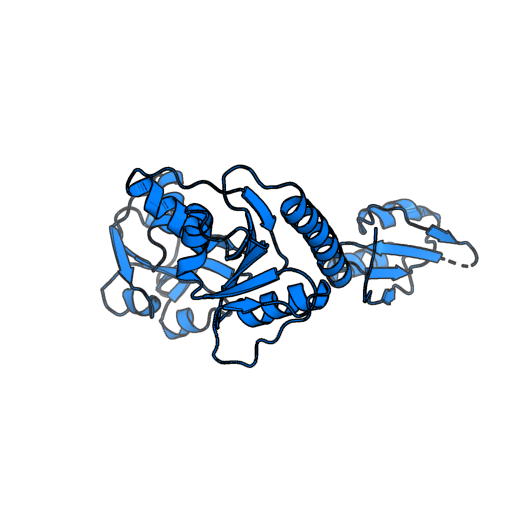 267 MET A C 1
ATOM 1936 O O . MET A 1 267 ? 58.669 43.014 79.136 1.00 40.09 267 MET A O 1
ATOM 1941 N N . VAL A 1 268 ? 56.708 42.028 79.633 1.00 40.31 268 VAL A N 1
ATOM 1942 C CA . VAL A 1 268 ? 56.363 41.641 78.285 1.00 39.88 268 VAL A CA 1
ATOM 1943 C C . VAL A 1 268 ? 55.268 42.506 77.743 1.00 40.60 268 VAL A C 1
ATOM 1944 O O . VAL A 1 268 ? 54.137 42.461 78.213 1.00 40.19 268 VAL A O 1
ATOM 1948 N N . SER A 1 269 ? 55.605 43.294 76.737 1.00 42.02 269 SER A N 1
ATOM 1949 C CA . SER A 1 269 ? 54.620 44.128 76.130 1.00 43.87 269 SER A CA 1
ATOM 1950 C C . SER A 1 269 ? 54.096 43.500 74.876 1.00 45.62 269 SER A C 1
ATOM 1951 O O . SER A 1 269 ? 54.862 43.052 74.026 1.00 46.38 269 SER A O 1
ATOM 1954 N N . SER A 1 270 ? 52.772 43.487 74.782 1.00 47.37 270 SER A N 1
ATOM 1955 C CA . SER A 1 270 ? 52.029 42.928 73.666 1.00 48.87 270 SER A CA 1
ATOM 1956 C C . SER A 1 270 ? 52.050 43.880 72.503 1.00 49.67 270 SER A C 1
ATOM 1957 O O . SER A 1 270 ? 52.027 43.476 71.352 1.00 49.78 270 SER A O 1
ATOM 1960 N N . GLU A 1 271 ? 52.052 45.161 72.818 1.00 51.03 271 GLU A N 1
ATOM 1961 C CA . GLU A 1 271 ? 52.091 46.176 71.788 1.00 52.30 271 GLU A CA 1
ATOM 1962 C C . GLU A 1 271 ? 53.536 46.566 71.510 1.00 53.24 271 GLU A C 1
ATOM 1963 O O . GLU A 1 271 ? 54.480 46.057 72.142 1.00 53.53 271 GLU A O 1
ATOM 1965 N N . THR A 1 272 ? 53.696 47.487 70.568 1.00 54.20 272 THR A N 1
ATOM 1966 C CA . THR A 1 272 ? 55.005 48.016 70.209 1.00 55.13 272 THR A CA 1
ATOM 1967 C C . THR A 1 272 ? 55.350 49.287 70.967 1.00 55.00 272 THR A C 1
ATOM 1968 O O . THR A 1 272 ? 54.487 50.126 71.232 1.00 54.71 272 THR A O 1
ATOM 1972 N N . LEU A 1 273 ? 56.632 49.429 71.274 1.00 55.11 273 LEU A N 1
ATOM 1973 C CA . LEU A 1 273 ? 57.146 50.641 71.878 1.00 55.29 273 LEU A CA 1
ATOM 1974 C C . LEU A 1 273 ? 57.465 51.704 70.833 1.00 54.94 273 LEU A C 1
ATOM 1975 O O . LEU A 1 273 ? 58.601 51.815 70.420 1.00 54.91 273 LEU A O 1
ATOM 1980 N N . PHE A 1 274 ? 56.471 52.479 70.406 1.00 54.84 274 PHE A N 1
ATOM 1981 C CA . PHE A 1 274 ? 56.689 53.567 69.456 1.00 54.65 274 PHE A CA 1
ATOM 1982 C C . PHE A 1 274 ? 57.593 54.627 70.060 1.00 53.96 274 PHE A C 1
ATOM 1983 O O . PHE A 1 274 ? 57.679 54.746 71.277 1.00 54.15 274 PHE A O 1
ATOM 1991 N N . TRP A 1 275 ? 58.250 55.424 69.227 1.00 53.11 275 TRP A N 1
ATOM 1992 C CA . TRP A 1 275 ? 59.145 56.435 69.777 1.00 52.23 275 TRP A CA 1
ATOM 1993 C C . TRP A 1 275 ? 58.403 57.310 70.789 1.00 52.25 275 TRP A C 1
ATOM 1994 O O . TRP A 1 275 ? 58.838 57.456 71.933 1.00 51.98 275 TRP A O 1
ATOM 2005 N N . GLU A 1 276 ? 57.274 57.870 70.370 1.00 52.17 276 GLU A N 1
ATOM 2006 C CA . GLU A 1 276 ? 56.497 58.740 71.242 1.00 52.28 276 GLU A CA 1
ATOM 2007 C C . GLU A 1 276 ? 56.389 58.163 72.652 1.00 51.90 276 GLU A C 1
ATOM 2008 O O . GLU A 1 276 ? 56.667 58.845 73.635 1.00 51.86 276 GLU A O 1
ATOM 2014 N N . THR A 1 277 ? 56.006 56.897 72.746 1.00 51.50 277 THR A N 1
ATOM 2015 C CA . THR A 1 277 ? 55.839 56.265 74.044 1.00 51.19 277 THR A CA 1
ATOM 2016 C C . THR A 1 277 ? 57.147 56.196 74.815 1.00 51.09 277 THR A C 1
ATOM 2017 O O . THR A 1 277 ? 57.173 56.475 76.006 1.00 50.93 277 THR A O 1
ATOM 2021 N N . MET A 1 278 ? 58.234 55.824 74.149 1.00 51.11 278 MET A N 1
ATOM 2022 C CA . MET A 1 278 ? 59.520 55.798 74.833 1.00 50.97 278 MET A CA 1
ATOM 2023 C C . MET A 1 278 ? 59.879 57.219 75.205 1.00 51.02 278 MET A C 1
ATOM 2024 O O . MET A 1 278 ? 60.357 57.471 76.302 1.00 51.01 278 MET A O 1
ATOM 2029 N N . GLU A 1 279 ? 59.613 58.154 74.298 1.00 51.11 279 GLU A N 1
ATOM 2030 C CA . GLU A 1 279 ? 59.907 59.557 74.555 1.00 51.15 279 GLU A CA 1
ATOM 2031 C C . GLU A 1 279 ? 59.286 59.971 75.878 1.00 50.69 279 GLU A C 1
ATOM 2032 O O . GLU A 1 279 ? 59.881 60.718 76.654 1.00 50.46 279 GLU A O 1
ATOM 2038 N N . LYS A 1 280 ? 58.087 59.467 76.135 1.00 50.34 280 LYS A N 1
ATOM 2039 C CA . LYS A 1 280 ? 57.400 59.770 77.382 1.00 50.04 280 LYS A CA 1
ATOM 2040 C C . LYS A 1 280 ? 58.100 59.124 78.578 1.00 49.81 280 LYS A C 1
ATOM 2041 O O . LYS A 1 280 ? 58.566 59.817 79.477 1.00 50.13 280 LYS A O 1
ATOM 2047 N N . LEU A 1 281 ? 58.200 57.803 78.584 1.00 49.47 281 LEU A N 1
ATOM 2048 C CA . LEU A 1 281 ? 58.889 57.120 79.666 1.00 49.08 281 LEU A CA 1
ATOM 2049 C C . LEU A 1 281 ? 60.093 57.919 80.095 1.00 49.08 281 LEU A C 1
ATOM 2050 O O . LEU A 1 281 ? 60.311 58.168 81.278 1.00 49.19 281 LEU A O 1
ATOM 2055 N N . LYS A 1 282 ? 60.893 58.288 79.104 1.00 48.88 282 LYS A N 1
ATOM 2056 C CA . LYS A 1 282 ? 62.142 58.975 79.346 1.00 48.71 282 LYS A CA 1
ATOM 2057 C C . LYS A 1 282 ? 61.881 60.172 80.211 1.00 48.47 282 LYS A C 1
ATOM 2058 O O . LYS A 1 282 ? 62.285 60.210 81.370 1.00 48.67 282 LYS A O 1
ATOM 2064 N N . ALA A 1 283 ? 61.189 61.148 79.638 1.00 48.09 283 ALA A N 1
ATOM 2065 C CA . ALA A 1 283 ? 60.888 62.380 80.342 1.00 47.58 283 ALA A CA 1
ATOM 2066 C C . ALA A 1 283 ? 60.285 62.085 81.705 1.00 47.20 283 ALA A C 1
ATOM 2067 O O . ALA A 1 283 ? 60.359 62.904 82.606 1.00 47.33 283 ALA A O 1
ATOM 2069 N N . LEU A 1 284 ? 59.686 60.914 81.867 1.00 46.61 284 LEU A N 1
ATOM 2070 C CA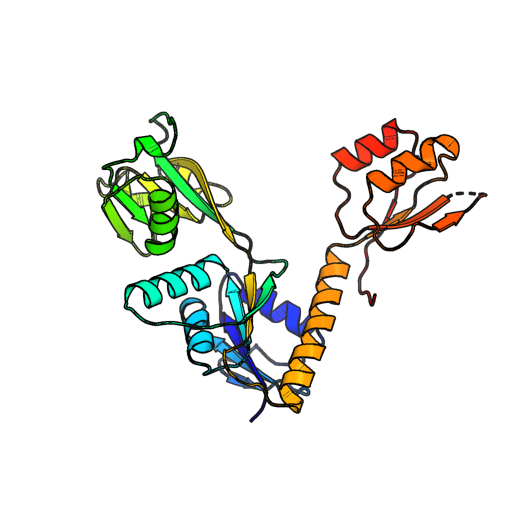 . LEU A 1 284 ? 59.121 60.573 83.160 1.00 46.00 284 LEU A CA 1
ATOM 2071 C C . LEU A 1 284 ? 60.213 60.163 84.149 1.00 45.45 284 LEU A C 1
ATOM 2072 O O . LEU A 1 284 ? 59.946 59.978 85.337 1.00 45.45 284 LEU A O 1
ATOM 2077 N N . GLY A 1 285 ? 61.443 60.034 83.655 1.00 44.65 285 GLY A N 1
ATOM 2078 C CA . GLY A 1 285 ? 62.577 59.685 84.496 1.00 43.68 285 GLY A CA 1
ATOM 2079 C C . GLY A 1 285 ? 63.127 58.280 84.315 1.00 42.96 285 GLY A C 1
ATOM 2080 O O . GLY A 1 285 ? 64.032 57.855 85.041 1.00 42.80 285 GLY A O 1
ATOM 2081 N N . ALA A 1 286 ? 62.582 57.551 83.346 1.00 42.18 286 ALA A N 1
ATOM 2082 C CA . ALA A 1 286 ? 63.038 56.197 83.076 1.00 41.06 286 ALA A CA 1
ATOM 2083 C C . ALA A 1 286 ? 64.376 56.263 82.353 1.00 40.43 286 ALA A C 1
ATOM 2084 O O . ALA A 1 286 ? 64.588 57.139 81.520 1.00 40.13 286 ALA A O 1
ATOM 2086 N N . SER A 1 287 ? 65.271 55.336 82.686 1.00 39.70 287 SER A N 1
ATOM 2087 C CA . SER A 1 287 ? 66.626 55.294 82.145 1.00 38.68 287 SER A CA 1
ATOM 2088 C C . SER A 1 287 ? 66.918 53.929 81.561 1.00 37.82 287 SER A C 1
ATOM 2089 O O . SER A 1 287 ? 66.258 52.960 81.900 1.00 37.66 287 SER A O 1
ATOM 2092 N N . SER A 1 288 ? 67.934 53.872 80.704 1.00 37.18 288 SER A N 1
ATOM 2093 C CA . SER A 1 288 ? 68.344 52.668 79.967 1.00 36.42 288 SER A CA 1
ATOM 2094 C C . SER A 1 288 ? 67.202 51.736 79.594 1.00 35.79 288 SER A C 1
ATOM 2095 O O . SER A 1 288 ? 67.102 50.616 80.090 1.00 35.86 288 SER A O 1
ATOM 2098 N N . ILE A 1 289 ? 66.356 52.196 78.689 1.00 34.73 289 ILE A N 1
ATOM 2099 C CA . ILE A 1 289 ? 65.213 51.425 78.278 1.00 33.63 289 ILE A CA 1
ATOM 2100 C C . ILE A 1 289 ? 65.623 50.423 77.211 1.00 33.19 289 ILE A C 1
ATOM 2101 O O . ILE A 1 289 ? 66.275 50.779 76.239 1.00 32.53 289 ILE A O 1
ATOM 2106 N N . LEU A 1 290 ? 65.251 49.160 77.400 1.00 32.72 290 LEU A N 1
ATOM 2107 C CA . LEU A 1 290 ? 65.633 48.101 76.471 1.00 32.02 290 LEU A CA 1
ATOM 2108 C C . LEU A 1 290 ? 64.466 47.340 75.887 1.00 31.79 290 LEU A C 1
ATOM 2109 O O . LEU A 1 290 ? 63.452 47.150 76.547 1.00 32.05 290 LEU A O 1
ATOM 2114 N N . VAL A 1 291 ? 64.620 46.876 74.651 1.00 30.92 291 VAL A N 1
ATOM 2115 C CA . VAL A 1 291 ? 63.575 46.106 73.990 1.00 29.69 291 VAL A CA 1
ATOM 2116 C C . VAL A 1 291 ? 64.251 44.939 73.316 1.00 28.88 291 VAL A C 1
ATOM 2117 O O . VAL A 1 291 ? 65.150 45.131 72.499 1.00 29.25 291 VAL A O 1
ATOM 2121 N N . LEU A 1 292 ? 63.842 43.733 73.651 1.00 27.24 292 LEU A N 1
ATOM 2122 C CA . LEU A 1 292 ? 64.494 42.559 73.107 1.00 26.36 292 LEU A CA 1
ATOM 2123 C C . LEU A 1 292 ? 63.476 41.765 72.318 1.00 25.91 292 LEU A C 1
ATOM 2124 O O . LEU A 1 292 ? 62.312 41.725 72.672 1.00 25.90 292 LEU A O 1
ATOM 2129 N N . PRO A 1 293 ? 63.881 41.152 71.218 1.00 25.41 293 PRO A N 1
ATOM 2130 C CA . PRO A 1 293 ? 62.917 40.395 70.413 1.00 24.83 293 PRO A CA 1
ATOM 2131 C C . PRO A 1 293 ? 62.501 39.095 71.073 1.00 24.30 293 PRO A C 1
ATOM 2132 O O . PRO A 1 293 ? 63.277 38.550 71.786 1.00 23.85 293 PRO A O 1
ATOM 2136 N N . ILE A 1 294 ? 61.298 38.620 70.810 1.00 25.22 294 ILE A N 1
ATOM 2137 C CA . ILE A 1 294 ? 60.857 37.326 71.278 1.00 26.07 294 ILE A CA 1
ATOM 2138 C C . ILE A 1 294 ? 60.543 36.445 70.080 1.00 26.97 294 ILE A C 1
ATOM 2139 O O . ILE A 1 294 ? 59.710 36.762 69.269 1.00 27.08 294 ILE A O 1
ATOM 2144 N N . GLU A 1 295 ? 61.201 35.306 70.020 1.00 28.40 295 GLU A N 1
ATOM 2145 C CA . GLU A 1 295 ? 61.121 34.376 68.907 1.00 29.06 295 GLU A CA 1
ATOM 2146 C C . GLU A 1 295 ? 59.931 33.424 68.982 1.00 29.48 295 GLU A C 1
ATOM 2147 O O . GLU A 1 295 ? 59.475 32.910 67.974 1.00 29.57 295 GLU A O 1
ATOM 2153 N N . LYS A 1 296 ? 59.436 33.181 70.181 1.00 30.38 296 LYS A N 1
ATOM 2154 C CA . LYS A 1 296 ? 58.330 32.256 70.391 1.00 30.99 296 LYS A CA 1
ATOM 2155 C C . LYS A 1 296 ? 57.805 32.404 71.811 1.00 31.20 296 LYS A C 1
ATOM 2156 O O . LYS A 1 296 ? 58.522 32.784 72.728 1.00 30.92 296 LYS A O 1
ATOM 2162 N N . MET A 1 297 ? 56.501 32.155 71.988 1.00 31.88 297 MET A N 1
ATOM 2163 C CA . MET A 1 297 ? 55.973 32.280 73.332 1.00 32.86 297 MET A CA 1
ATOM 2164 C C . MET A 1 297 ? 54.666 31.522 73.534 1.00 33.85 297 MET A C 1
ATOM 2165 O O . MET A 1 297 ? 53.867 31.315 72.631 1.00 34.35 297 MET A O 1
ATOM 2170 N N . MET A 1 298 ? 54.505 31.051 74.781 1.00 35.23 298 MET A N 1
ATOM 2171 C CA . MET A 1 298 ? 53.327 30.276 75.137 1.00 36.77 298 MET A CA 1
ATOM 2172 C C . MET A 1 298 ? 52.729 30.791 76.447 1.00 37.93 298 MET A C 1
ATOM 2173 O O . MET A 1 298 ? 53.219 30.529 77.535 1.00 39.03 298 MET A O 1
ATOM 2178 N N . GLU A 1 299 ? 51.655 31.593 76.311 1.00 39.22 299 GLU A N 1
ATOM 2179 C CA . GLU A 1 299 ? 51.056 32.198 77.496 1.00 40.31 299 GLU A CA 1
ATOM 2180 C C . GLU A 1 299 ? 49.565 31.881 77.606 1.00 40.05 299 GLU A C 1
ATOM 2181 O O . GLU A 1 299 ? 48.991 31.186 76.781 1.00 39.99 299 GLU A O 1
#

GO terms:
  GO:0005829 cytosol (C, IDA)
  GO:0003879 ATP phosphoribosyltransferase activity (F, IDA)
  GO:0000105 L-histidine biosynthetic process (P, IMP)

CATH classification: 3.40.190.10 (+2 more: 3.40.190.10, 3.30.70.120)

Solvent-accessible surface area: 15709 Å² total; per-residue (Å²): 161,69,2,72,2,0,2,16,103,85,48,227,20,12,120,56,1,31,75,0,6,41,132,4,40,10,44,33,73,32,170,46,177,149,84,75,9,105,6,133,99,32,69,0,13,0,22,22,35,172,36,79,78,0,0,8,46,0,18,92,35,78,0,8,2,0,1,1,8,31,8,23,4,37,24,40,16,29,50,40,135,79,123,69,83,128,16,38,50,108,81,48,60,110,5,43,23,25,56,46,67,1,0,0,0,7,34,70,146,80,98,63,120,18,23,138,52,10,81,62,98,26,0,0,0,31,34,34,43,2,0,112,76,31,0,75,141,99,69,5,70,44,54,66,30,114,52,139,42,91,3,18,68,0,20,172,55,74,90,13,69,1,0,0,21,70,10,88,126,26,66,70,8,73,76,44,11,3,81,49,34,48,41,19,36,154,5,69,0,2,8,0,14,39,72,48,165,32,100,77,64,26,49,130,21,4,82,106,7,60,74,91,3,62,10,21,7,31,5,96,84,2,51,76,1,44,4,95,35,28,110,86,31,38,108,97,4,58,82,56,4,82,15,106,76,176,13,69,71,95,105,146,16,1,48,10,52,4,50,52,83,21,139,192,104,28,40,117,93,0,129,92,76,54,4,47,70,39,90,59,75,115,35,174,171,41,171,153

Radius of gyration: 23.47 Å; Cα contacts (8 Å, |Δi|>4): 535; chains: 1; bounding box: 51×58×63 Å

Organism: Escherichia coli (strain K12) (NCBI:txid83333)

Secondary structure (DSSP, 8-state):
--EEEEEESSSTTHHHHHHHHHHTT-----SSS-SEEEPSSSSEEEEEE-GGGHHHHHHTTSSSEEEEEHHHHHHHHHHHHHHT----EEEEEE-S---EEEEEEEETTS----GGGGTT-EEEES-HHHHHHHHHHHT---EEEE-SS-TTHHHHTTS-SEEEEEESS-HHHHHTTEEEEEEEEEE-EEEEEESS---HHHHHHHHHHHHHHHHHHHHHH-EEEE----TTTHHHHHHHS--SS---B----BEEEESS---HHHHHHHHHTT--S-EEE--S----

Nearest PDB structures (foldseek):
  1h3d-assembly1_A  TM=1.003E+00  e=8.725E-64  Escherichia coli K-12
  4yb7-assembly1_D  TM=9.867E-01  e=2.429E-48  Campylobacter jejuni RM1221
  4yb7-assembly1_C  TM=9.741E-01  e=3.494E-48  Campylobacter jejuni RM1221
  4yb7-assembly2_G  TM=9.834E-01  e=9.786E-48  Campylobacter jejuni RM1221
  4yb7-assembly2_L  TM=9.735E-01  e=2.580E-47  Campylobacter jejuni RM1221

Sequence (288 aa):
TRLRIAMQKSGRLSDDSRELLARCGIKINLHTQRLIAMAENMPIDILRVRDDDIPGLVMDGVVDLGIIGENVLEEELLNRRAQGEDPRYFTLRRLDFGGCRLSLATPVDEAWDGPLSLNGKRIATSYPHLLKRYLDQKGISFKSCLLNGSVEVAPRAGLADAICDLVSTGATLEANGLREVEVIYRSKACLIQRDGEMEESKQQLIDKLLTRIQGVIQARESKYIMMHAPTERLDEVIALLPGAERPTILPLAMHMVSSETLFWETMEKLKALGASSILVLPIEKMME

InterPro domains:
  IPR001348 ATP phosphoribosyltransferase HisG [PTHR21403] (2-298)
  IPR011322 Nitrogen regulatory PII-like, alpha/beta [SSF54913] (226-298)
  IPR013115 Histidine biosynthesis HisG, C-terminal [PF08029] (223-296)
  IPR013115 Histidine biosynthesis HisG, C-terminal [TIGR03455] (200-298)
  IPR013820 ATP phosphoribosyltransferase, catalytic domain [PF01634] (54-219)
  IPR013820 ATP phosphoribosyltransferase, catalytic domain [TIGR00070] (7-197)
  IPR015867 Nitrogen regulatory protein PII/ATP phosphoribosyltransferase, C-terminal [G3DSA:3.30.70.120] (226-299)
  IPR018198 ATP phosphoribosyltransferase, conserved site [PS01316] (156-177)
  IPR020621 ATP phosphoribosyltransferase HisG, long form [MF_00079] (6-299)

B-factor: mean 46.24, std 10.35, range [22.34, 93.76]

=== Feature glossary ===
A reading guide for the features in this record.

Start from the sequence.

  · Sequence gives the chain of amino acids in standard one-letter code (A=alanine, C=cysteine, …, Y=tyrosine), read N→C. It is the only feature that is directly encoded by the gene; all structural features are derived from the folded form of this sequence.

Fold it, and you get atomic coordinates and the backbone conformation that goes with them.

  · The mmCIF table is the protein's shape written out atom by atom. For each backbone N, Cα, C, and carbonyl O, it records an (x, y, z) coordinate triple in Å plus the residue type, chain letter, and residue number.

  · Backbone dihedral angles. Every residue except chain termini has a φ (preceding-C → N → Cα → C) and a ψ (N → Cα → C → next-N). They are reported in degrees following the IUPAC sign convention. Secondary structure is essentially a statement about which (φ, ψ) basin each residue occupies.

  · DSSP 8-state secondary structure assigns each residue one of H (α-helix), G (3₁₀-helix), I (π-helix), E (extended β-strand), B (isolated β-bridge), T (hydrogen-bonded turn), S (bend), or '-' (coil). The assignment is computed from backbone hydrogen-bond geometry via the Kabsch–Sander algorithm.

  · P-SEA three-state annotation labels each residue as helix, strand, or coil based purely on the geometry of the Cα trace. It serves as a fallback when the full backbone (and thus DSSP) is unavailable.

Summarize the fold with a handful of shape descriptors and a per-residue structural alphabet.

  · Radius of gyration (Rg) is the root-mean-square distance of Cα atoms from their centroid — a single number for overall size and compactness. A globular domain of N residues has Rg ≈ 2.2·N^0.38 Å; an extended or disordered chain has a much larger Rg. The Cα contact count is the number of residue pairs whose Cα atoms are within 8 Å and are more than four positions apart in sequence — a standard proxy for tertiary packing density. The bounding box is the smallest axis-aligned box enclosing all Cα atoms.

  · Foldseek's 3Di representation compresses backbone geometry into a per-residue letter drawn from a learned twenty-state alphabet. It captures the tertiary interaction pattern around each residue — which residues are packed against it in space, regardless of where they are in sequence.

  · Accessible surface area quantifies burial. A residue with SASA near zero is packed into the hydrophobic core; one with SASA >100 Å² sits on the surface. Computed here via the Shrake–Rupley numerical algorithm with a 1.4 Å probe.

Ask how reliable the model is.

  · For AlphaFold models, the B-factor field carries pLDDT — the model's own estimate of local accuracy on a 0–100 scale. Regions with pLDDT<50 should be treated as essentially unmodeled; they often correspond to intrinsically disordered segments.

  · For experimental (PDB) structures, the B-factor (temperature factor) quantifies the positional spread of each atom in the crystal — a combination of thermal vibration and static disorder — in units of Å². High B-factors mark flexible loops or poorly resolved regions; low B-factors mark the rigid, well-ordered core.

  · PAE(i, j) answers: if I align the predicted and true structures on residue i, how far off (in Å) do I expect residue j to be? A block-diagonal PAE matrix with low values on the blocks and high values off-diagonal is the signature of a multi-domain protein with confidently predicted domains but uncertain inter-domain orientation.

Place it in context: what it resembles, what it is annotated as, and how it looks.

  · Structural nearest neighbors (via Foldseek easy-search vs the PDB). Reported per hit: target PDB id, E-value, and alignment TM-score. A TM-score above ~0.5 is the conventional threshold for 'same fold'.

  · Functional annotations link the protein to curated databases. InterPro entries identify conserved domains and families by matching the sequence against member-database signatures (Pfam, PROSITE, CDD, …). Gene Ontology (GO) terms describe molecular function, biological process, and cellular component in a controlled vocabulary. CATH places the structure in a hierarchical fold classification (Class/Architecture/Topology/Homologous-superfamily). The organism is the source species.

  · Plot images: a contact map (which residues are close in 3D, as an N×N binary image), a Ramachandran scatter (backbone torsion angles, revealing secondary-structure composition at a glance), and — for AlphaFold structures — a PAE heatmap (pairwise prediction confidence).

  · Structure images are PyMOL renders from six orthogonal camera directions. Cartoon representation draws helices as coils and strands as arrows; sticks shows the backbone as bonds; surface shows the solvent-excluded envelope. Rainbow coloring maps sequence position to hue (blue→red, N→C); chain coloring assigns a distinct color per polypeptide.